Protein AF-0000000083319083 (afdb_homodimer)

InterPro domains:
  IPR025356 Protein of unknown function DUF4260 [PF14079] (4-114)

Sequence (230 aa):
MNRNLIRIEGLIVLALSTYMYFWNGYGWLAFVLLLFVPDVSMLGYAANAKVGAYLYNAAHTYTVPLFLLLAGIVFKADWPLMTGLIWTAHIGFDRMMGYGLKYETGFRDTHVQRLMNRNLIRIEGLIVLALSTYMYFWNGYGWLAFVLLLFVPDVSMLGYAANAKVGAYLYNAAHTYTVPLFLLLAGIVFKADWPLMTGLIWTAHIGFDRMMGYGLKYETGFRDTHVQRL

Foldseek 3Di:
DQLQVQLVVLVVLLVVLVVVLVVVPDDPVCLVVLLCVLVVLCCLCVVPLQSNLVSSQVQQDLVVLVVLCVVCVVVVNVVSSNNSSSSSNSNSNCSNVQQARADSVHRQHHPNDGD/DQLQVQLVVLVVLLVVLVVVLVVVPDDVVCLVVLLCVLVVLCCLCVVHLQSNLVSSQVQQDLVVLVVLCVVCVVVVNVVSSNNSSSSSNSNSNCSNVVQARADSVHRQHHPNDGD

pLDDT: mean 97.16, std 1.68, range [87.94, 98.94]

Secondary structure (DSSP, 8-state):
-HHHHHHHHHHHHHHHHHHHHHHTT--HHHHHHHHTGGGGGGGGGGT-HHHHHHHHHHHHSSHHHHHHHHHHHHHT-HHHHHHHHHHHHHHHHHHHTT--PEETTEEEEESS-B-/-HHHHHHHHHHHHHHHHHHHHHHTT--HHHHHHHHTGGGGGGGGGGT-HHHHHHHHHHHHSSHHHHHHHHHHHHHT-HHHHHHHHHHHHHHHHHHHTT--PEETTEEEEESS-B-

Radius of gyration: 17.53 Å; Cα contacts (8 Å, |Δi|>4): 393; chains: 2; bounding box: 49×42×33 Å

Solvent-accessible surface area (backbone atoms only — not comparable to full-atom values): 11150 Å² total; per-residue (Å²): 113,61,48,61,51,48,18,47,30,12,45,49,42,22,50,48,28,49,48,53,42,49,71,72,66,55,62,66,66,61,44,64,62,52,37,55,50,50,60,60,31,50,59,32,42,77,79,34,41,51,55,12,20,54,42,31,32,68,55,55,43,59,43,62,26,51,49,28,34,46,48,10,64,75,66,69,35,63,66,38,33,53,51,11,26,34,47,40,19,34,40,12,48,36,25,39,72,47,47,50,48,38,37,57,90,24,85,46,38,30,71,54,37,77,108,114,62,50,60,51,49,19,48,28,12,46,50,41,22,50,49,28,48,49,53,41,51,72,72,65,55,63,67,67,62,43,64,60,52,37,55,52,52,59,59,30,52,59,31,42,76,80,33,39,50,56,12,20,53,42,31,32,67,55,54,44,60,45,61,26,52,49,29,34,46,48,10,64,76,67,69,36,63,66,39,33,53,52,12,26,35,48,41,20,33,39,12,47,36,24,39,72,49,47,51,48,38,37,56,88,24,86,45,37,29,69,56,38,77,108

Organism: Saccharibacillus brassicae (NCBI:txid2583377)

Structure (mmCIF, N/CA/C/O backbone):
data_AF-0000000083319083-model_v1
#
loop_
_entity.id
_entity.type
_entity.pdbx_description
1 polymer 'DUF4260 family protein'
#
loop_
_atom_site.group_PDB
_atom_site.id
_atom_site.type_symbol
_atom_site.label_atom_id
_atom_site.label_alt_id
_atom_site.label_comp_id
_atom_site.label_asym_id
_atom_site.label_entity_id
_atom_site.label_seq_id
_atom_site.pdbx_PDB_ins_code
_atom_site.Cartn_x
_atom_site.Cartn_y
_atom_site.Cartn_z
_atom_site.occupancy
_atom_site.B_iso_or_equiv
_atom_site.auth_seq_id
_atom_site.auth_comp_id
_atom_site.auth_asym_id
_atom_site.auth_atom_id
_atom_site.pdbx_PDB_model_num
ATOM 1 N N . MET A 1 1 ? 4.906 16.719 -2.514 1 87.94 1 MET A N 1
ATOM 2 C CA . MET A 1 1 ? 5.645 15.57 -3.041 1 87.94 1 MET A CA 1
ATOM 3 C C . MET A 1 1 ? 5.031 14.258 -2.562 1 87.94 1 MET A C 1
ATOM 5 O O . MET A 1 1 ? 4.645 13.422 -3.377 1 87.94 1 MET A O 1
ATOM 9 N N . ASN A 1 2 ? 4.625 14.125 -1.36 1 94 2 ASN A N 1
ATOM 10 C CA . ASN A 1 2 ? 4.168 12.867 -0.787 1 94 2 ASN A CA 1
ATOM 11 C C . ASN A 1 2 ? 2.787 12.484 -1.312 1 94 2 ASN A C 1
ATOM 13 O O . ASN A 1 2 ? 2.514 11.305 -1.542 1 94 2 ASN A O 1
ATOM 17 N N . ARG A 1 3 ? 2.021 13.469 -1.563 1 95.25 3 ARG A N 1
ATOM 18 C CA . ARG A 1 3 ? 0.687 13.211 -2.094 1 95.25 3 ARG A CA 1
ATOM 19 C C . ARG A 1 3 ? 0.762 12.5 -3.443 1 95.25 3 ARG A C 1
ATOM 21 O O . ARG A 1 3 ? 0.091 11.492 -3.658 1 95.25 3 ARG A O 1
ATOM 28 N N . ASN A 1 4 ? 1.534 13.016 -4.297 1 96.06 4 ASN A N 1
ATOM 29 C CA . ASN A 1 4 ? 1.68 12.438 -5.625 1 96.06 4 ASN A CA 1
ATOM 30 C C . ASN A 1 4 ? 2.254 11.023 -5.562 1 96.06 4 ASN A C 1
ATOM 32 O O . ASN A 1 4 ? 1.857 10.156 -6.336 1 96.06 4 ASN A O 1
ATOM 36 N N . LEU A 1 5 ? 3.166 10.812 -4.703 1 96.19 5 LEU A N 1
ATOM 37 C CA . LEU A 1 5 ? 3.752 9.484 -4.555 1 96.19 5 LEU A CA 1
ATOM 38 C C . LEU A 1 5 ? 2.703 8.469 -4.102 1 96.19 5 LEU A C 1
ATOM 40 O O . LEU A 1 5 ? 2.639 7.359 -4.625 1 96.19 5 LEU A O 1
ATOM 44 N N . ILE A 1 6 ? 1.903 8.906 -3.17 1 97.25 6 ILE A N 1
ATOM 45 C CA . ILE A 1 6 ? 0.863 8.016 -2.668 1 97.25 6 ILE A CA 1
ATOM 46 C C . ILE A 1 6 ? -0.13 7.699 -3.783 1 97.25 6 ILE A C 1
ATOM 48 O O . ILE A 1 6 ? -0.58 6.559 -3.92 1 97.25 6 ILE A O 1
ATOM 52 N N . ARG A 1 7 ? -0.427 8.648 -4.598 1 97.81 7 ARG A N 1
ATOM 53 C CA . ARG A 1 7 ? -1.354 8.445 -5.703 1 97.81 7 ARG A CA 1
ATOM 54 C C . ARG A 1 7 ? -0.759 7.504 -6.75 1 97.81 7 ARG A C 1
ATOM 56 O O . ARG A 1 7 ? -1.462 6.652 -7.297 1 97.81 7 ARG A O 1
ATOM 63 N N . ILE A 1 8 ? 0.466 7.66 -7.012 1 97.5 8 ILE A N 1
ATOM 64 C CA . ILE A 1 8 ? 1.138 6.777 -7.961 1 97.5 8 ILE A CA 1
ATOM 65 C C . ILE A 1 8 ? 1.21 5.363 -7.387 1 97.5 8 ILE A C 1
ATOM 67 O O . ILE A 1 8 ? 1.032 4.383 -8.117 1 97.5 8 ILE A O 1
ATOM 71 N N . GLU A 1 9 ? 1.548 5.238 -6.066 1 97.81 9 GLU A N 1
ATOM 72 C CA . GLU A 1 9 ? 1.461 3.932 -5.422 1 97.81 9 GLU A CA 1
ATOM 73 C C . GLU A 1 9 ? 0.111 3.273 -5.691 1 97.81 9 GLU A C 1
ATOM 75 O O . GLU A 1 9 ? 0.047 2.088 -6.023 1 97.81 9 GLU A O 1
ATOM 80 N N . GLY A 1 10 ? -0.963 4.062 -5.492 1 98.12 10 GLY A N 1
ATOM 81 C CA . GLY A 1 10 ? -2.299 3.555 -5.758 1 98.12 10 GLY A CA 1
ATOM 82 C C . GLY A 1 10 ? -2.475 3.039 -7.172 1 98.12 10 GLY A C 1
ATOM 83 O O . GLY A 1 10 ? -3.094 1.994 -7.387 1 98.12 10 GLY A O 1
ATOM 84 N N . LEU A 1 11 ? -1.977 3.752 -8.141 1 98 11 LEU A N 1
ATOM 85 C CA . LEU A 1 11 ? -2.055 3.359 -9.539 1 98 11 LEU A CA 1
ATOM 86 C C . LEU A 1 11 ? -1.372 2.014 -9.766 1 98 11 LEU A C 1
ATOM 88 O O . LEU A 1 11 ? -1.916 1.146 -10.453 1 98 11 LEU A O 1
ATOM 92 N N . ILE A 1 12 ? -0.186 1.857 -9.242 1 97.31 12 ILE A N 1
ATOM 93 C CA . ILE A 1 12 ? 0.559 0.621 -9.461 1 97.31 12 ILE A CA 1
ATOM 94 C C . ILE A 1 12 ? -0.145 -0.535 -8.75 1 97.31 12 ILE A C 1
ATOM 96 O O . ILE A 1 12 ? -0.198 -1.65 -9.273 1 97.31 12 ILE A O 1
ATOM 100 N N . VAL A 1 13 ? -0.669 -0.281 -7.566 1 98.38 13 VAL A N 1
ATOM 101 C CA . VAL A 1 13 ? -1.422 -1.308 -6.852 1 98.38 13 VAL A CA 1
ATOM 102 C C . VAL A 1 13 ? -2.637 -1.725 -7.68 1 98.38 13 VAL A C 1
ATOM 104 O O . VAL A 1 13 ? -2.924 -2.916 -7.812 1 98.38 13 VAL A O 1
ATOM 107 N N . LEU A 1 14 ? -3.348 -0.751 -8.234 1 98.5 14 LEU A N 1
ATOM 108 C CA . LEU A 1 14 ? -4.484 -1.036 -9.102 1 98.5 14 LEU A CA 1
ATOM 109 C C . LEU A 1 14 ? -4.059 -1.901 -10.289 1 98.5 14 LEU A C 1
ATOM 111 O O . LEU A 1 14 ? -4.691 -2.918 -10.578 1 98.5 14 LEU A O 1
ATOM 115 N N . ALA A 1 15 ? -3.037 -1.52 -10.891 1 97.69 15 ALA A N 1
ATOM 116 C CA . ALA A 1 15 ? -2.551 -2.236 -12.07 1 97.69 15 ALA A CA 1
ATOM 117 C C . ALA A 1 15 ? -2.139 -3.662 -11.711 1 97.69 15 ALA A C 1
ATOM 119 O O . ALA A 1 15 ? -2.533 -4.617 -12.383 1 97.69 15 ALA A O 1
ATOM 120 N N . LEU A 1 16 ? -1.331 -3.805 -10.672 1 98 16 LEU A N 1
ATOM 121 C CA . LEU A 1 16 ? -0.802 -5.102 -10.266 1 98 16 LEU A CA 1
ATOM 122 C C . LEU A 1 16 ? -1.928 -6.039 -9.836 1 98 16 LEU A C 1
ATOM 124 O O . LEU A 1 16 ? -1.969 -7.195 -10.258 1 98 16 LEU A O 1
ATOM 128 N N . SER A 1 17 ? -2.834 -5.555 -9.008 1 98.5 17 SER A N 1
ATOM 129 C CA . SER A 1 17 ? -3.928 -6.395 -8.531 1 98.5 17 SER A CA 1
ATOM 130 C C . SER A 1 17 ? -4.863 -6.785 -9.672 1 98.5 17 SER A C 1
ATOM 132 O O . SER A 1 17 ? -5.32 -7.93 -9.734 1 98.5 17 SER A O 1
ATOM 134 N N . THR A 1 18 ? -5.156 -5.859 -10.562 1 98.44 18 THR A N 1
ATOM 135 C CA . THR A 1 18 ? -5.988 -6.156 -11.727 1 98.44 18 THR A CA 1
ATOM 136 C C . THR A 1 18 ? -5.316 -7.188 -12.625 1 98.44 18 THR A C 1
ATOM 138 O O . THR A 1 18 ? -5.953 -8.148 -13.062 1 98.44 18 THR A O 1
ATOM 141 N N . TYR A 1 19 ? -4.117 -7 -12.867 1 97.75 19 TYR A N 1
ATOM 142 C CA . TYR A 1 19 ? -3.369 -7.949 -13.688 1 97.75 19 TYR A CA 1
ATOM 143 C C . TYR A 1 19 ? -3.422 -9.352 -13.086 1 97.75 19 TYR A C 1
ATOM 145 O O . TYR A 1 19 ? -3.725 -10.32 -13.781 1 97.75 19 TYR A O 1
ATOM 153 N N . MET A 1 20 ? -3.113 -9.445 -11.797 1 97.19 20 MET A N 1
ATOM 154 C CA . MET A 1 20 ? -3.092 -10.734 -11.117 1 97.19 20 MET A CA 1
ATOM 155 C C . MET A 1 20 ? -4.473 -11.383 -11.141 1 97.19 20 MET A C 1
ATOM 157 O O . MET A 1 20 ? -4.59 -12.602 -11.258 1 97.19 20 MET A O 1
ATOM 161 N N . TYR A 1 21 ? -5.469 -10.578 -10.969 1 98.5 21 TYR A N 1
ATOM 162 C CA . TYR A 1 21 ? -6.832 -11.094 -11 1 98.5 21 TYR A CA 1
ATOM 163 C C . TYR A 1 21 ? -7.113 -11.797 -12.328 1 98.5 21 TYR A C 1
ATOM 165 O O . TYR A 1 21 ? -7.527 -12.961 -12.344 1 98.5 21 TYR A O 1
ATOM 173 N N . PHE A 1 22 ? -6.848 -11.117 -13.391 1 97.88 22 PHE A N 1
ATOM 174 C CA . PHE A 1 22 ? -7.188 -11.672 -14.695 1 97.88 22 PHE A CA 1
ATOM 175 C C . PHE A 1 22 ? -6.188 -12.75 -15.109 1 97.88 22 PHE A C 1
ATOM 177 O O . PHE A 1 22 ? -6.539 -13.688 -15.82 1 97.88 22 PHE A O 1
ATOM 184 N N . TRP A 1 23 ? -4.977 -12.625 -14.648 1 95.19 23 TRP A N 1
ATOM 185 C CA . TRP A 1 23 ? -3.984 -13.664 -14.875 1 95.19 23 TRP A CA 1
ATOM 186 C C . TRP A 1 23 ? -4.457 -15 -14.305 1 95.19 23 TRP A C 1
ATOM 188 O O . TRP A 1 23 ? -4.141 -16.062 -14.844 1 95.19 23 TRP A O 1
ATOM 198 N N . ASN A 1 24 ? -5.188 -14.969 -13.227 1 96.12 24 ASN A N 1
ATOM 199 C CA . ASN A 1 24 ? -5.715 -16.172 -12.594 1 96.12 24 ASN A CA 1
ATOM 200 C C . ASN A 1 24 ? -6.957 -16.688 -13.312 1 96.12 24 ASN A C 1
ATOM 202 O O . ASN A 1 24 ? -7.539 -17.703 -12.914 1 96.12 24 ASN A O 1
ATOM 206 N N . GLY A 1 25 ? -7.441 -15.93 -14.297 1 97.38 25 GLY A N 1
ATOM 207 C CA . GLY A 1 25 ? -8.531 -16.391 -15.141 1 97.38 25 GLY A CA 1
ATOM 208 C C . GLY A 1 25 ? -9.906 -16.094 -14.562 1 97.38 25 GLY A C 1
ATOM 209 O O . GLY A 1 25 ? -10.898 -16.719 -14.945 1 97.38 25 GLY A O 1
ATOM 210 N N . TYR A 1 26 ? -10 -15.195 -13.656 1 97.69 26 TYR A N 1
ATOM 211 C CA . TYR A 1 26 ? -11.273 -14.883 -13.023 1 97.69 26 TYR A CA 1
ATOM 212 C C . TYR A 1 26 ? -12.133 -14.008 -13.93 1 97.69 26 TYR A C 1
ATOM 214 O O . TYR A 1 26 ? -11.609 -13.328 -14.82 1 97.69 26 TYR A O 1
ATOM 222 N N . GLY A 1 27 ? -13.406 -13.977 -13.75 1 97.56 27 GLY A N 1
ATOM 223 C CA . GLY A 1 27 ? -14.375 -13.344 -14.633 1 97.56 27 GLY A CA 1
ATOM 224 C C . GLY A 1 27 ? -14.438 -11.836 -14.461 1 97.56 27 GLY A C 1
ATOM 225 O O . GLY A 1 27 ? -14.289 -11.328 -13.344 1 97.56 27 GLY A O 1
ATOM 226 N N . TRP A 1 28 ? -14.727 -11.18 -15.555 1 97.56 28 TRP A N 1
ATOM 227 C CA . TRP A 1 28 ? -14.734 -9.727 -15.555 1 97.56 28 TRP A CA 1
ATOM 228 C C . TRP A 1 28 ? -15.984 -9.18 -14.867 1 97.56 28 TRP A C 1
ATOM 230 O O . TRP A 1 28 ? -15.953 -8.102 -14.266 1 97.56 28 TRP A O 1
ATOM 240 N N . LEU A 1 29 ? -17.078 -9.922 -14.938 1 97.44 29 LEU A N 1
ATOM 241 C CA . LEU A 1 29 ? -18.328 -9.445 -14.359 1 97.44 29 LEU A CA 1
ATOM 242 C C . LEU A 1 29 ? -18.203 -9.297 -12.844 1 97.44 29 LEU A C 1
ATOM 244 O O . LEU A 1 29 ? -18.594 -8.266 -12.289 1 97.44 29 LEU A O 1
ATOM 248 N N . ALA A 1 30 ? -17.688 -10.273 -12.18 1 97.06 30 ALA A N 1
ATOM 249 C CA . ALA A 1 30 ? -17.469 -10.195 -10.734 1 97.06 30 ALA A CA 1
ATOM 250 C C . ALA A 1 30 ? -16.531 -9.039 -10.391 1 97.06 30 ALA A C 1
ATOM 252 O O . ALA A 1 30 ? -16.734 -8.336 -9.398 1 97.06 30 ALA A O 1
ATOM 253 N N . PHE A 1 31 ? -15.531 -8.875 -11.234 1 98.56 31 PHE A N 1
ATOM 254 C CA . PHE A 1 31 ? -14.57 -7.801 -11.008 1 98.56 31 PHE A CA 1
ATOM 255 C C . PHE A 1 31 ? -15.273 -6.449 -10.969 1 98.56 31 PHE A C 1
ATOM 257 O O . PHE A 1 31 ? -15.133 -5.695 -10.008 1 98.56 31 PHE A O 1
ATOM 264 N N . VAL A 1 32 ? -16.062 -6.137 -12 1 97.75 32 VAL A N 1
ATOM 265 C CA . VAL A 1 32 ? -16.703 -4.828 -12.133 1 97.75 32 VAL A CA 1
ATOM 266 C C . VAL A 1 32 ? -17.734 -4.641 -11.031 1 97.75 32 VAL A C 1
ATOM 268 O O . VAL A 1 32 ? -17.797 -3.578 -10.406 1 97.75 32 VAL A O 1
ATOM 271 N N . LEU A 1 33 ? -18.5 -5.605 -10.727 1 96.81 33 LEU A N 1
ATOM 272 C CA . LEU A 1 33 ? -19.578 -5.496 -9.742 1 96.81 33 LEU A CA 1
ATOM 273 C C . LEU A 1 33 ? -19 -5.328 -8.336 1 96.81 33 LEU A C 1
ATOM 275 O O . LEU A 1 33 ? -19.469 -4.473 -7.578 1 96.81 33 LEU A O 1
ATOM 279 N N . LEU A 1 34 ? -18.031 -6.086 -8.016 1 97.88 34 LEU A N 1
ATOM 280 C CA . LEU A 1 34 ? -17.516 -6.094 -6.652 1 97.88 34 LEU A CA 1
ATOM 281 C C . LEU A 1 34 ? -16.531 -4.949 -6.43 1 97.88 34 LEU A C 1
ATOM 283 O O . LEU A 1 34 ? -16.25 -4.586 -5.285 1 97.88 34 LEU A O 1
ATOM 287 N N . LEU A 1 35 ? -16.031 -4.391 -7.5 1 98.38 35 LEU A N 1
ATOM 288 C CA . LEU A 1 35 ? -15.055 -3.305 -7.414 1 98.38 35 LEU A CA 1
ATOM 289 C C . LEU A 1 35 ? -15.625 -2.129 -6.629 1 98.38 35 LEU A C 1
ATOM 291 O O . LEU A 1 35 ? -14.891 -1.429 -5.93 1 98.38 35 LEU A O 1
ATOM 295 N N . PHE A 1 36 ? -16.953 -1.96 -6.672 1 97.25 36 PHE A N 1
ATOM 296 C CA . PHE A 1 36 ? -17.516 -0.746 -6.094 1 97.25 36 PHE A CA 1
ATOM 297 C C . PHE A 1 36 ? -18.281 -1.059 -4.809 1 97.25 36 PHE A C 1
ATOM 299 O O . PHE A 1 36 ? -18.781 -0.153 -4.145 1 97.25 36 PHE A O 1
ATOM 306 N N . VAL A 1 37 ? -18.266 -2.312 -4.41 1 98.12 37 VAL A N 1
ATOM 307 C CA . VAL A 1 37 ? -19.016 -2.754 -3.236 1 98.12 37 VAL A CA 1
ATOM 308 C C . VAL A 1 37 ? -18.469 -2.068 -1.986 1 98.12 37 VAL A C 1
ATOM 310 O O . VAL A 1 37 ? -19.25 -1.647 -1.118 1 98.12 37 VAL A O 1
ATOM 313 N N . PRO A 1 38 ? -17.172 -1.871 -1.764 1 98.44 38 PRO A N 1
ATOM 314 C CA . PRO A 1 38 ? -16.672 -1.221 -0.548 1 98.44 38 PRO A CA 1
ATOM 315 C C . PRO A 1 38 ? -17.234 0.187 -0.362 1 98.44 38 PRO A C 1
ATOM 317 O O . PRO A 1 38 ? -17.344 0.671 0.769 1 98.44 38 PRO A O 1
ATOM 320 N N . ASP A 1 39 ? -17.625 0.789 -1.422 1 98.44 39 ASP A N 1
ATOM 321 C CA . ASP A 1 39 ? -18.109 2.164 -1.358 1 98.44 39 ASP A CA 1
ATOM 322 C C . ASP A 1 39 ? -19.438 2.246 -0.606 1 98.44 39 ASP A C 1
ATOM 324 O O . ASP A 1 39 ? -19.844 3.326 -0.179 1 98.44 39 ASP A O 1
ATOM 328 N N . VAL A 1 40 ? -20.109 1.124 -0.497 1 98.25 40 VAL A N 1
ATOM 329 C CA . VAL A 1 40 ? -21.344 1.089 0.271 1 98.25 40 VAL A CA 1
ATOM 330 C C . VAL A 1 40 ? -21.094 1.562 1.699 1 98.25 40 VAL A C 1
ATOM 332 O O . VAL A 1 40 ? -21.969 2.146 2.338 1 98.25 40 VAL A O 1
ATOM 335 N N . SER A 1 41 ? -19.953 1.411 2.189 1 98.19 41 SER A N 1
ATOM 336 C CA . SER A 1 41 ? -19.578 1.783 3.553 1 98.19 41 SER A CA 1
ATOM 337 C C . SER A 1 41 ? -19.75 3.281 3.781 1 98.19 41 SER A C 1
ATOM 339 O O . SER A 1 41 ? -19.844 3.732 4.926 1 98.19 41 SER A O 1
ATOM 341 N N . MET A 1 42 ? -19.781 3.994 2.691 1 97.44 42 MET A N 1
ATOM 342 C CA . MET A 1 42 ? -19.922 5.441 2.814 1 97.44 42 MET A CA 1
ATOM 343 C C . MET A 1 42 ? -21.266 5.805 3.43 1 97.44 42 MET A C 1
ATOM 345 O O . MET A 1 42 ? -21.469 6.941 3.863 1 97.44 42 MET A O 1
ATOM 349 N N . LEU A 1 43 ? -22.188 4.902 3.398 1 97.81 43 LEU A N 1
ATOM 350 C CA . LEU A 1 43 ? -23.5 5.137 3.975 1 97.81 43 LEU A CA 1
ATOM 351 C C . LEU A 1 43 ? -23.406 5.469 5.461 1 97.81 43 LEU A C 1
ATOM 353 O O . LEU A 1 43 ? -24.328 6.043 6.039 1 97.81 43 LEU A O 1
ATOM 357 N N . GLY A 1 44 ? -22.344 5.07 6.055 1 97.81 44 GLY A N 1
ATOM 358 C CA . GLY A 1 44 ? -22.125 5.395 7.457 1 97.81 44 GLY A CA 1
ATOM 359 C C . GLY A 1 44 ? -22.156 6.887 7.738 1 97.81 44 GLY A C 1
ATOM 360 O O . GLY A 1 44 ? -22.453 7.305 8.852 1 97.81 44 GLY A O 1
ATOM 361 N N . TYR A 1 45 ? -21.859 7.641 6.691 1 97.5 45 TYR A N 1
ATOM 362 C CA . TYR A 1 45 ? -21.844 9.086 6.871 1 97.5 45 TYR A CA 1
ATOM 363 C C . TYR A 1 45 ? -23.25 9.641 7.035 1 97.5 45 TYR A C 1
ATOM 365 O O . TYR A 1 45 ? -23.438 10.781 7.449 1 97.5 45 TYR A O 1
ATOM 373 N N . ALA A 1 46 ? -24.25 8.914 6.652 1 97.75 46 ALA A N 1
ATOM 374 C CA . ALA A 1 46 ? -25.641 9.305 6.895 1 97.75 46 ALA A CA 1
ATOM 375 C C . ALA A 1 46 ? -25.922 9.438 8.391 1 97.75 46 ALA A C 1
ATOM 377 O O . ALA A 1 46 ? -26.781 10.219 8.805 1 97.75 46 ALA A O 1
ATOM 378 N N . ALA A 1 47 ? -25.297 8.664 9.211 1 98 47 ALA A N 1
ATOM 379 C CA . ALA A 1 47 ? -25.453 8.773 10.656 1 98 47 ALA A CA 1
ATOM 380 C C . ALA A 1 47 ? -24.703 9.984 11.203 1 98 47 ALA A C 1
ATOM 382 O O . ALA A 1 47 ? -25.297 10.844 11.859 1 98 47 ALA A O 1
ATOM 383 N N . ASN A 1 48 ? -23.422 10.047 10.984 1 97.88 48 ASN A N 1
ATOM 384 C CA . ASN A 1 48 ? -22.547 11.18 11.305 1 97.88 48 ASN A CA 1
ATOM 385 C C . ASN A 1 48 ? -21.125 10.953 10.805 1 97.88 48 ASN A C 1
ATOM 387 O O . ASN A 1 48 ? -20.812 9.883 10.289 1 97.88 48 ASN A O 1
ATOM 391 N N . ALA A 1 49 ? -20.281 11.914 10.984 1 97.62 49 ALA A N 1
ATOM 392 C CA . ALA A 1 49 ? -18.938 11.906 10.422 1 97.62 49 ALA A CA 1
ATOM 393 C C . ALA A 1 49 ? -18.078 10.828 11.07 1 97.62 49 ALA A C 1
ATOM 395 O O . ALA A 1 49 ? -17.297 10.156 10.398 1 97.62 49 ALA A O 1
ATOM 396 N N . LYS A 1 50 ? -18.156 10.695 12.344 1 97.88 50 LYS A N 1
ATOM 397 C CA . LYS A 1 50 ? -17.344 9.727 13.07 1 97.88 50 LYS A CA 1
ATOM 398 C C . LYS A 1 50 ? -17.656 8.297 12.641 1 97.88 50 LYS A C 1
ATOM 400 O O . LYS A 1 50 ? -16.75 7.531 12.297 1 97.88 50 LYS A O 1
ATOM 405 N N . VAL A 1 51 ? -18.922 7.941 12.656 1 97.88 51 VAL A N 1
ATOM 406 C CA . VAL A 1 51 ? -19.375 6.621 12.234 1 97.88 51 VAL A CA 1
ATOM 407 C C . VAL A 1 51 ? -19 6.398 10.766 1 97.88 51 VAL A C 1
ATOM 409 O O . VAL A 1 51 ? -18.516 5.324 10.398 1 97.88 51 VAL A O 1
ATOM 412 N N . GLY A 1 52 ? -19.219 7.379 9.938 1 98.19 52 GLY A N 1
ATOM 413 C CA . GLY A 1 52 ? -18.844 7.316 8.531 1 98.19 52 GLY A CA 1
ATOM 414 C C . GLY A 1 52 ? -17.375 7.023 8.32 1 98.19 52 GLY A C 1
ATOM 415 O O . GLY A 1 52 ? -17.016 6.152 7.527 1 98.19 52 GLY A O 1
ATOM 416 N N . ALA A 1 53 ? -16.547 7.711 9.086 1 98.06 53 ALA A N 1
ATOM 417 C CA . ALA A 1 53 ? -15.094 7.531 8.969 1 98.06 53 ALA A CA 1
ATOM 418 C C . ALA A 1 53 ? -14.688 6.109 9.352 1 98.06 53 ALA A C 1
ATOM 420 O O . ALA A 1 53 ? -13.883 5.48 8.656 1 98.06 53 ALA A O 1
ATOM 421 N N . TYR A 1 54 ? -15.219 5.613 10.43 1 97.75 54 TYR A N 1
ATOM 422 C CA . TYR A 1 54 ? -14.867 4.277 10.898 1 97.75 54 TYR A CA 1
ATOM 423 C C . TYR A 1 54 ? -15.297 3.213 9.898 1 97.75 54 TYR A C 1
ATOM 425 O O . TYR A 1 54 ? -14.516 2.318 9.562 1 97.75 54 TYR A O 1
ATOM 433 N N . LEU A 1 55 ? -16.484 3.301 9.422 1 98.06 55 LEU A N 1
ATOM 434 C CA . LEU A 1 55 ? -17 2.318 8.469 1 98.06 55 LEU A CA 1
ATOM 435 C C . LEU A 1 55 ? -16.266 2.412 7.141 1 98.06 55 LEU A C 1
ATOM 437 O O . LEU A 1 55 ? -15.875 1.391 6.57 1 98.06 55 LEU A O 1
ATOM 441 N N . TYR A 1 56 ? -16.109 3.604 6.668 1 98.44 56 TYR A N 1
ATOM 442 C CA . TYR A 1 56 ? -15.375 3.803 5.422 1 98.44 56 TYR A CA 1
ATOM 443 C C . TYR A 1 56 ? -13.969 3.234 5.523 1 98.44 56 TYR A C 1
ATOM 445 O O . TYR A 1 56 ? -13.531 2.475 4.652 1 98.44 56 TYR A O 1
ATOM 453 N N . ASN A 1 57 ? -13.281 3.598 6.574 1 98.5 57 ASN A N 1
ATOM 454 C CA . ASN A 1 57 ? -11.891 3.188 6.738 1 98.5 57 ASN A CA 1
ATOM 455 C C . ASN A 1 57 ? -11.766 1.674 6.891 1 98.5 57 ASN A C 1
ATOM 457 O O . ASN A 1 57 ? -10.805 1.075 6.414 1 98.5 57 ASN A O 1
ATOM 461 N N . ALA A 1 58 ? -12.703 1.036 7.508 1 97.56 58 ALA A N 1
ATOM 462 C CA . ALA A 1 58 ? -12.703 -0.418 7.641 1 97.56 58 ALA A CA 1
ATOM 463 C C . ALA A 1 58 ? -12.75 -1.094 6.273 1 97.56 58 ALA A C 1
ATOM 465 O O . ALA A 1 58 ? -12.133 -2.143 6.07 1 97.56 58 ALA A O 1
ATOM 466 N N . ALA A 1 59 ? -13.406 -0.467 5.352 1 98.31 59 ALA A N 1
ATOM 467 C CA . ALA A 1 59 ? -13.586 -1.057 4.027 1 98.31 59 ALA A CA 1
ATOM 468 C C . ALA A 1 59 ? -12.492 -0.588 3.068 1 98.31 59 ALA A C 1
ATOM 470 O O . ALA A 1 59 ? -12.406 -1.067 1.937 1 98.31 59 ALA A O 1
ATOM 471 N N . HIS A 1 60 ? -11.68 0.393 3.541 1 98.62 60 HIS A N 1
ATOM 472 C CA . HIS A 1 60 ? -10.734 0.988 2.604 1 98.62 60 HIS A CA 1
ATOM 473 C C . HIS A 1 60 ? -9.312 0.914 3.137 1 98.62 60 HIS A C 1
ATOM 475 O O . HIS A 1 60 ? -8.406 1.561 2.602 1 98.62 60 HIS A O 1
ATOM 481 N N . THR A 1 61 ? -9.109 0.199 4.191 1 98.25 61 THR A N 1
ATOM 482 C CA . THR A 1 61 ? -7.762 -0.209 4.578 1 98.25 61 THR A CA 1
ATOM 483 C C . THR A 1 61 ? -7.316 -1.434 3.785 1 98.25 61 THR A C 1
ATOM 485 O O . THR A 1 61 ? -8.109 -2.344 3.541 1 98.25 61 THR A O 1
ATOM 488 N N . TYR A 1 62 ? -6.027 -1.492 3.488 1 98.31 62 TYR A N 1
ATOM 489 C CA . TYR A 1 62 ? -5.492 -2.641 2.766 1 98.31 62 TYR A CA 1
ATOM 490 C C . TYR A 1 62 ? -5.441 -3.873 3.662 1 98.31 62 TYR A C 1
ATOM 492 O O . TYR A 1 62 ? -5.266 -4.992 3.176 1 98.31 62 TYR A O 1
ATOM 500 N N . THR A 1 63 ? -5.59 -3.738 4.906 1 97.12 63 THR A N 1
ATOM 501 C CA . THR A 1 63 ? -5.379 -4.812 5.871 1 97.12 63 THR A CA 1
ATOM 502 C C . THR A 1 63 ? -6.246 -6.02 5.531 1 97.12 63 THR A C 1
ATOM 504 O O . THR A 1 63 ? -5.734 -7.129 5.355 1 97.12 63 THR A O 1
ATOM 507 N N . VAL A 1 64 ? -7.461 -5.816 5.328 1 96.75 64 VAL A N 1
ATOM 508 C CA . VAL A 1 64 ? -8.406 -6.914 5.172 1 96.75 64 VAL A CA 1
ATOM 509 C C . VAL A 1 64 ? -8.18 -7.605 3.832 1 96.75 64 VAL A C 1
ATOM 511 O O . VAL A 1 64 ? -7.973 -8.82 3.781 1 96.75 64 VAL A O 1
ATOM 514 N N . PRO A 1 65 ? -8.133 -6.863 2.768 1 98.5 65 PRO A N 1
ATOM 515 C CA . PRO A 1 65 ? -7.938 -7.57 1.502 1 98.5 65 PRO A CA 1
ATOM 516 C C . PRO A 1 65 ? -6.566 -8.234 1.401 1 98.5 65 PRO A C 1
ATOM 518 O O . PRO A 1 65 ? -6.434 -9.305 0.801 1 98.5 65 PRO A O 1
ATOM 521 N N . LEU A 1 66 ? -5.539 -7.668 1.941 1 98.06 66 LEU A N 1
ATOM 522 C CA . LEU A 1 66 ? -4.23 -8.312 1.888 1 98.06 66 LEU A CA 1
ATOM 523 C C . LEU A 1 66 ? -4.207 -9.578 2.74 1 98.06 66 LEU A C 1
ATOM 525 O O . LEU A 1 66 ? -3.543 -10.555 2.393 1 98.06 66 LEU A O 1
ATOM 529 N N . PHE A 1 67 ? -4.871 -9.5 3.832 1 96.94 67 PHE A N 1
ATOM 530 C CA . PHE A 1 67 ? -5.004 -10.703 4.637 1 96.94 67 PHE A CA 1
ATOM 531 C C . PHE A 1 67 ? -5.73 -11.797 3.861 1 96.94 67 PHE A C 1
ATOM 533 O O . PHE A 1 67 ? -5.359 -12.969 3.932 1 96.94 67 PHE A O 1
ATOM 540 N N . LEU A 1 68 ? -6.773 -11.492 3.137 1 97.88 68 LEU A N 1
ATOM 541 C CA . LEU A 1 68 ? -7.477 -12.438 2.283 1 97.88 68 LEU A CA 1
ATOM 542 C C . LEU A 1 68 ? -6.543 -13.016 1.221 1 97.88 68 LEU A C 1
ATOM 544 O O . LEU A 1 68 ? -6.59 -14.211 0.927 1 97.88 68 LEU A O 1
ATOM 548 N N . LEU A 1 69 ? -5.742 -12.109 0.643 1 97.88 69 LEU A N 1
ATOM 549 C CA . LEU A 1 69 ? -4.781 -12.586 -0.345 1 97.88 69 LEU A CA 1
ATOM 550 C C . LEU A 1 69 ? -3.834 -13.617 0.27 1 97.88 69 LEU A C 1
ATOM 552 O O . LEU A 1 69 ? -3.604 -14.68 -0.309 1 97.88 69 LEU A O 1
ATOM 556 N N . LEU A 1 70 ? -3.311 -13.305 1.439 1 95.88 70 LEU A N 1
ATOM 557 C CA . LEU A 1 70 ? -2.422 -14.234 2.129 1 95.88 70 LEU A CA 1
ATOM 558 C C . LEU A 1 70 ? -3.127 -15.555 2.408 1 95.88 70 LEU A C 1
ATOM 560 O O . LEU A 1 70 ? -2.568 -16.625 2.156 1 95.88 70 LEU A O 1
ATOM 564 N N . ALA A 1 71 ? -4.324 -15.469 2.887 1 96.06 71 ALA A N 1
ATOM 565 C CA . ALA A 1 71 ? -5.105 -16.672 3.168 1 96.06 71 ALA A CA 1
ATOM 566 C C . ALA A 1 71 ? -5.34 -17.484 1.897 1 96.06 71 ALA A C 1
ATOM 568 O O . ALA A 1 71 ? -5.203 -18.703 1.904 1 96.06 71 ALA A O 1
ATOM 569 N N . GLY A 1 72 ? -5.75 -16.812 0.829 1 96.81 72 GLY A N 1
ATOM 570 C CA . GLY A 1 72 ? -5.965 -17.5 -0.433 1 96.81 72 GLY A CA 1
ATOM 571 C C . GLY A 1 72 ? -4.727 -18.203 -0.947 1 96.81 72 GLY A C 1
ATOM 572 O O . GLY A 1 72 ? -4.809 -19.328 -1.463 1 96.81 72 GLY A O 1
ATOM 573 N N . ILE A 1 73 ? -3.6 -17.547 -0.845 1 94.06 73 ILE A N 1
ATOM 574 C CA . ILE A 1 73 ? -2.33 -18.109 -1.303 1 94.06 73 ILE A CA 1
ATOM 575 C C . ILE A 1 73 ? -1.951 -19.312 -0.437 1 94.06 73 ILE A C 1
ATOM 577 O O . ILE A 1 73 ? -1.616 -20.375 -0.956 1 94.06 73 ILE A O 1
ATOM 581 N N . VAL A 1 74 ? -2.064 -19.188 0.898 1 94 74 VAL A N 1
ATOM 582 C CA . VAL A 1 74 ? -1.638 -20.219 1.84 1 94 74 VAL A CA 1
ATOM 583 C C . VAL A 1 74 ? -2.57 -21.422 1.744 1 94 74 VAL A C 1
ATOM 585 O O . VAL A 1 74 ? -2.113 -22.562 1.721 1 94 74 VAL A O 1
ATOM 588 N N . PHE A 1 75 ? -3.824 -21.188 1.608 1 96.62 75 PHE A N 1
ATOM 589 C CA . PHE A 1 75 ? -4.801 -22.266 1.617 1 96.62 75 PHE A CA 1
ATOM 590 C C . PHE A 1 75 ? -5.188 -22.656 0.196 1 96.62 75 PHE A C 1
ATOM 592 O O . PHE A 1 75 ? -6.039 -23.531 -0.003 1 96.62 75 PHE A O 1
ATOM 599 N N . LYS A 1 76 ? -4.598 -22.016 -0.727 1 96 76 LYS A N 1
ATOM 600 C CA . LYS A 1 76 ? -4.859 -22.297 -2.137 1 96 76 LYS A CA 1
ATOM 601 C C . LYS A 1 76 ? -6.348 -22.188 -2.451 1 96 76 LYS A C 1
ATOM 603 O O . LYS A 1 76 ? -6.922 -23.094 -3.062 1 96 76 LYS A O 1
ATOM 608 N N . ALA A 1 77 ? -6.977 -21.203 -1.969 1 97.31 77 ALA A N 1
ATOM 609 C CA . ALA A 1 77 ? -8.414 -20.984 -2.127 1 97.31 77 ALA A CA 1
ATOM 610 C C . ALA A 1 77 ? -8.688 -19.812 -3.072 1 97.31 77 ALA A C 1
ATOM 612 O O . ALA A 1 77 ? -8.156 -18.719 -2.891 1 97.31 77 ALA A O 1
ATOM 613 N N . ASP A 1 78 ? -9.602 -19.984 -3.992 1 96.81 78 ASP A N 1
ATOM 614 C CA . ASP A 1 78 ? -9.836 -19 -5.047 1 96.81 78 ASP A CA 1
ATOM 615 C C . ASP A 1 78 ? -10.68 -17.828 -4.535 1 96.81 78 ASP A C 1
ATOM 617 O O . ASP A 1 78 ? -10.43 -16.672 -4.887 1 96.81 78 ASP A O 1
ATOM 621 N N . TRP A 1 79 ? -11.656 -18.125 -3.768 1 96.69 79 TRP A N 1
ATOM 622 C CA . TRP A 1 79 ? -12.586 -17.062 -3.375 1 96.69 79 TRP A CA 1
ATOM 623 C C . TRP A 1 79 ? -11.867 -15.969 -2.605 1 96.69 79 TRP A C 1
ATOM 625 O O . TRP A 1 79 ? -12.039 -14.781 -2.902 1 96.69 79 TRP A O 1
ATOM 635 N N . PRO A 1 80 ? -11.016 -16.312 -1.584 1 97.88 80 PRO A N 1
ATOM 636 C CA . PRO A 1 80 ? -10.281 -15.234 -0.911 1 97.88 80 PRO A CA 1
ATOM 637 C C . PRO A 1 80 ? -9.312 -14.508 -1.843 1 97.88 80 PRO A C 1
ATOM 639 O O . PRO A 1 80 ? -9.133 -13.297 -1.719 1 97.88 80 PRO A O 1
ATOM 642 N N . LEU A 1 81 ? -8.711 -15.195 -2.738 1 97.75 81 LEU A N 1
ATOM 643 C CA . LEU A 1 81 ? -7.805 -14.57 -3.691 1 97.75 81 LEU A CA 1
ATOM 644 C C . LEU A 1 81 ? -8.555 -13.602 -4.602 1 97.75 81 LEU A C 1
ATOM 646 O O . LEU A 1 81 ? -8.133 -12.453 -4.777 1 97.75 81 LEU A O 1
ATOM 650 N N . MET A 1 82 ? -9.68 -14.078 -5.074 1 98.25 82 MET A N 1
ATOM 651 C CA . MET A 1 82 ? -10.508 -13.266 -5.969 1 98.25 82 MET A CA 1
ATOM 652 C C . MET A 1 82 ? -10.977 -12 -5.273 1 98.25 82 MET A C 1
ATOM 654 O O . MET A 1 82 ? -10.781 -10.891 -5.785 1 98.25 82 MET A O 1
ATOM 658 N N . THR A 1 83 ? -11.523 -12.172 -4.145 1 98.44 83 THR A N 1
ATOM 659 C CA . THR A 1 83 ? -12.078 -11.047 -3.398 1 98.44 83 THR A CA 1
ATOM 660 C C . THR A 1 83 ? -10.969 -10.109 -2.93 1 98.44 83 THR A C 1
ATOM 662 O O . THR A 1 83 ? -11.117 -8.891 -2.996 1 98.44 83 THR A O 1
ATOM 665 N N . GLY A 1 84 ? -9.875 -10.672 -2.49 1 98.69 84 GLY A N 1
ATOM 666 C CA . GLY A 1 84 ? -8.742 -9.859 -2.066 1 98.69 84 GLY A CA 1
ATOM 667 C C . GLY A 1 84 ? -8.172 -9.008 -3.182 1 98.69 84 GLY A C 1
ATOM 668 O O . GLY A 1 84 ? -7.848 -7.836 -2.969 1 98.69 84 GLY A O 1
ATOM 669 N N . LEU A 1 85 ? -8.062 -9.578 -4.312 1 98.75 85 LEU A N 1
ATOM 670 C CA . LEU A 1 85 ? -7.508 -8.852 -5.449 1 98.75 85 LEU A CA 1
ATOM 671 C C . LEU A 1 85 ? -8.438 -7.719 -5.879 1 98.75 85 LEU A C 1
ATOM 673 O O . LEU A 1 85 ? -7.988 -6.598 -6.121 1 98.75 85 LEU A O 1
ATOM 677 N N . ILE A 1 86 ? -9.734 -7.977 -5.934 1 98.88 86 ILE A N 1
ATOM 678 C CA . ILE A 1 86 ? -10.695 -6.957 -6.34 1 98.88 86 ILE A CA 1
ATOM 679 C C . ILE A 1 86 ? -10.711 -5.828 -5.312 1 98.88 86 ILE A C 1
ATOM 681 O O . ILE A 1 86 ? -10.703 -4.648 -5.676 1 98.88 86 ILE A O 1
ATOM 685 N N . TRP A 1 87 ? -10.773 -6.227 -4.062 1 98.88 87 TRP A N 1
ATOM 686 C CA . TRP A 1 87 ? -10.812 -5.266 -2.965 1 98.88 87 TRP A CA 1
ATOM 687 C C . TRP A 1 87 ? -9.547 -4.418 -2.936 1 98.88 87 TRP A C 1
ATOM 689 O O . TRP A 1 87 ? -9.617 -3.195 -2.779 1 98.88 87 TRP A O 1
ATOM 699 N N . THR A 1 88 ? -8.375 -5.02 -3.15 1 98.88 88 THR A N 1
ATOM 700 C CA . THR A 1 88 ? -7.109 -4.297 -3.234 1 98.88 88 THR A CA 1
ATOM 701 C C . THR A 1 88 ? -7.113 -3.336 -4.418 1 98.88 88 THR A C 1
ATOM 703 O O . THR A 1 88 ? -6.664 -2.195 -4.301 1 98.88 88 THR A O 1
ATOM 706 N N . ALA A 1 89 ? -7.625 -3.768 -5.527 1 98.88 89 ALA A N 1
ATOM 707 C CA . ALA A 1 89 ? -7.742 -2.908 -6.703 1 98.88 89 ALA A CA 1
ATOM 708 C C . ALA A 1 89 ? -8.617 -1.694 -6.41 1 98.88 89 ALA A C 1
ATOM 710 O O . ALA A 1 89 ? -8.281 -0.571 -6.793 1 98.88 89 ALA A O 1
ATOM 711 N N . HIS A 1 90 ? -9.727 -1.963 -5.797 1 98.94 90 HIS A N 1
ATOM 712 C CA . HIS A 1 90 ? -10.633 -0.874 -5.438 1 98.94 90 HIS A CA 1
ATOM 713 C C . HIS A 1 90 ? -9.906 0.186 -4.609 1 98.94 90 HIS A C 1
ATOM 715 O O . HIS A 1 90 ? -10.008 1.38 -4.902 1 98.94 90 HIS A O 1
ATOM 721 N N . ILE A 1 91 ? -9.234 -0.269 -3.615 1 98.81 91 ILE A N 1
ATOM 722 C CA . ILE A 1 91 ? -8.539 0.652 -2.727 1 98.81 91 ILE A CA 1
ATOM 723 C C . ILE A 1 91 ? -7.422 1.366 -3.49 1 98.81 91 ILE A C 1
ATOM 725 O O . ILE A 1 91 ? -7.223 2.572 -3.324 1 98.81 91 ILE A O 1
ATOM 729 N N . GLY A 1 92 ? -6.664 0.584 -4.309 1 98.69 92 GLY A N 1
ATOM 730 C CA . GLY A 1 92 ? -5.688 1.221 -5.176 1 98.69 92 GLY A CA 1
ATOM 731 C C . GLY A 1 92 ? -6.277 2.32 -6.039 1 98.69 92 GLY A C 1
ATOM 732 O O . GLY A 1 92 ? -5.688 3.391 -6.18 1 98.69 92 GLY A O 1
ATOM 733 N N . PHE A 1 93 ? -7.422 2.094 -6.602 1 98.62 93 PHE A N 1
ATOM 734 C CA . PHE A 1 93 ? -8.133 3.078 -7.41 1 98.62 93 PHE A CA 1
ATOM 735 C C . PHE A 1 93 ? -8.453 4.324 -6.586 1 98.62 93 PHE A C 1
ATOM 737 O O . PHE A 1 93 ? -8.195 5.445 -7.027 1 98.62 93 PHE A O 1
ATOM 744 N N . ASP A 1 94 ? -8.984 4.137 -5.438 1 98.44 94 ASP A N 1
ATOM 745 C CA . ASP A 1 94 ? -9.336 5.254 -4.566 1 98.44 94 ASP A CA 1
ATOM 746 C C . ASP A 1 94 ? -8.094 6.066 -4.188 1 98.44 94 ASP A C 1
ATOM 748 O O . ASP A 1 94 ? -8.125 7.301 -4.207 1 98.44 94 ASP A O 1
ATOM 752 N N . ARG A 1 95 ? -6.992 5.367 -3.826 1 98.06 95 ARG A N 1
ATOM 753 C CA . ARG A 1 95 ? -5.766 6.074 -3.475 1 98.06 95 ARG A CA 1
ATOM 754 C C . ARG A 1 95 ? -5.23 6.871 -4.66 1 98.06 95 ARG A C 1
ATOM 756 O O . ARG A 1 95 ? -4.754 7.992 -4.496 1 98.06 95 ARG A O 1
ATOM 763 N N . MET A 1 96 ? -5.266 6.277 -5.812 1 98.12 96 MET A N 1
ATOM 764 C CA . MET A 1 96 ? -4.824 6.953 -7.027 1 98.12 96 MET A CA 1
ATOM 765 C C . MET A 1 96 ? -5.609 8.242 -7.246 1 98.12 96 MET A C 1
ATOM 767 O O . MET A 1 96 ? -5.051 9.25 -7.691 1 98.12 96 MET A O 1
ATOM 771 N N . MET A 1 97 ? -6.855 8.164 -6.922 1 97.56 97 MET A N 1
ATOM 772 C CA . MET A 1 97 ? -7.73 9.312 -7.109 1 97.56 97 MET A CA 1
ATOM 773 C C . MET A 1 97 ? -7.582 10.305 -5.957 1 97.56 97 MET A C 1
ATOM 775 O O . MET A 1 97 ? -8.195 11.375 -5.973 1 97.56 97 MET A O 1
ATOM 779 N N . GLY A 1 98 ? -6.863 9.953 -4.984 1 96.25 98 GLY A N 1
ATOM 780 C CA . GLY A 1 98 ? -6.586 10.852 -3.871 1 96.25 98 GLY A CA 1
ATOM 781 C C . GLY A 1 98 ? -7.516 10.641 -2.691 1 96.25 98 GLY A C 1
ATOM 782 O O . GLY A 1 98 ? -7.488 11.406 -1.728 1 96.25 98 GLY A O 1
ATOM 783 N N . TYR A 1 99 ? -8.328 9.484 -2.934 1 95 99 TYR A N 1
ATOM 784 C CA . TYR A 1 99 ? -9.148 9.141 -1.778 1 95 99 TYR A CA 1
ATOM 785 C C . TYR A 1 99 ? -8.336 8.383 -0.738 1 95 99 TYR A C 1
ATOM 787 O O . TYR A 1 99 ? -7.52 7.52 -1.085 1 95 99 TYR A O 1
ATOM 795 N N . GLY A 1 100 ? -8.352 8.727 0.428 1 95.31 100 GLY A N 1
ATOM 796 C CA . GLY A 1 100 ? -7.617 8.125 1.529 1 95.31 100 GLY A CA 1
ATOM 797 C C . GLY A 1 100 ? -8.5 7.773 2.713 1 95.31 100 GLY A C 1
ATOM 798 O O . GLY A 1 100 ? -9.727 7.82 2.613 1 95.31 100 GLY A O 1
ATOM 799 N N . LEU A 1 101 ? -7.809 7.328 3.695 1 97.88 101 LEU A N 1
ATOM 800 C CA . LEU A 1 101 ? -8.508 7.082 4.953 1 97.88 101 LEU A CA 1
ATOM 801 C C . LEU A 1 101 ? -9.023 8.391 5.547 1 97.88 101 LEU A C 1
ATOM 803 O O . LEU A 1 101 ? -8.336 9.406 5.512 1 97.88 101 LEU A O 1
ATOM 807 N N . LYS A 1 102 ? -10.18 8.273 6.074 1 97.75 102 LYS A N 1
ATOM 808 C CA . LYS A 1 102 ? -10.898 9.477 6.496 1 97.75 102 LYS A CA 1
ATOM 809 C C . LYS A 1 102 ? -10.602 9.812 7.953 1 97.75 102 LYS A C 1
ATOM 811 O O . LYS A 1 102 ? -10.508 8.914 8.797 1 97.75 102 LYS A O 1
ATOM 816 N N . TYR A 1 103 ? -10.531 11.125 8.18 1 96.19 103 TYR A N 1
ATOM 817 C CA . TYR A 1 103 ? -10.555 11.594 9.562 1 96.19 103 TYR A CA 1
ATOM 818 C C . TYR A 1 103 ? -11.984 11.781 10.055 1 96.19 103 TYR A C 1
ATOM 820 O O . TYR A 1 103 ? -12.93 11.805 9.25 1 96.19 103 TYR A O 1
ATOM 828 N N . GLU A 1 104 ? -12.062 11.891 11.305 1 96.69 104 GLU A N 1
ATOM 829 C CA . GLU A 1 104 ? -13.398 11.922 11.906 1 96.69 104 GLU A CA 1
ATOM 830 C C . GLU A 1 104 ? -14.07 13.273 11.688 1 96.69 104 GLU A C 1
ATOM 832 O O . GLU A 1 104 ? -15.273 13.414 11.922 1 96.69 104 GLU A O 1
ATOM 837 N N . THR A 1 105 ? -13.32 14.227 11.227 1 95.38 105 THR A N 1
ATOM 838 C CA . THR A 1 105 ? -13.852 15.562 11.023 1 95.38 105 THR A CA 1
ATOM 839 C C . THR A 1 105 ? -14.781 15.602 9.812 1 95.38 105 THR A C 1
ATOM 841 O O . THR A 1 105 ? -15.617 16.5 9.695 1 95.38 105 THR A O 1
ATOM 844 N N . GLY A 1 106 ? -14.547 14.711 8.844 1 93.44 106 GLY A N 1
ATOM 845 C CA . GLY A 1 106 ? -15.43 14.664 7.691 1 93.44 106 GLY A CA 1
ATOM 846 C C . GLY A 1 106 ? -14.852 13.875 6.531 1 93.44 106 GLY A C 1
ATOM 847 O O . GLY A 1 106 ? -13.656 13.586 6.508 1 93.44 106 GLY A O 1
ATOM 848 N N . PHE A 1 107 ? -15.695 13.648 5.504 1 94.44 107 PHE A N 1
ATOM 849 C CA . PHE A 1 107 ? -15.367 12.805 4.359 1 94.44 107 PHE A CA 1
ATOM 850 C C . PHE A 1 107 ? -14.234 13.422 3.543 1 94.44 107 PHE A C 1
ATOM 852 O O . PHE A 1 107 ? -13.414 12.703 2.971 1 94.44 107 PHE A O 1
ATOM 859 N N . ARG A 1 108 ? -14.156 14.727 3.621 1 95.56 108 ARG A N 1
ATOM 860 C CA . ARG A 1 108 ? -13.227 15.406 2.73 1 95.56 108 ARG A CA 1
ATOM 861 C C . ARG A 1 108 ? -11.828 15.461 3.344 1 95.56 108 ARG A C 1
ATOM 863 O O . ARG A 1 108 ? -10.859 15.805 2.664 1 95.56 108 ARG A O 1
ATOM 870 N N . ASP A 1 109 ? -11.734 15.164 4.562 1 95.38 109 ASP A N 1
ATOM 871 C CA . ASP A 1 109 ? -10.453 15.18 5.262 1 95.38 109 ASP A CA 1
ATOM 872 C C . ASP A 1 109 ? -9.82 13.789 5.281 1 95.38 109 ASP A C 1
ATOM 874 O O . ASP A 1 109 ? -10.312 12.891 5.969 1 95.38 109 ASP A O 1
ATOM 878 N N . THR A 1 110 ? -8.766 13.594 4.555 1 95.44 110 THR A N 1
ATOM 879 C CA . THR A 1 110 ? -8.141 12.281 4.453 1 95.44 110 THR A CA 1
ATOM 880 C C . THR A 1 110 ? -6.668 12.352 4.836 1 95.44 110 THR A C 1
ATOM 882 O O . THR A 1 110 ? -6.102 13.445 4.949 1 95.44 110 THR A O 1
ATOM 885 N N . HIS A 1 111 ? -6.039 11.227 4.992 1 93.75 111 HIS A N 1
ATOM 886 C CA . HIS A 1 111 ? -4.621 11.18 5.32 1 93.75 111 HIS A CA 1
ATOM 887 C C . HIS A 1 111 ? -3.762 11.477 4.094 1 93.75 111 HIS A C 1
ATOM 889 O O . HIS A 1 111 ? -2.543 11.617 4.203 1 93.75 111 HIS A O 1
ATOM 895 N N . VAL A 1 112 ? -4.328 11.562 2.883 1 93.56 112 VAL A N 1
ATOM 896 C CA . VAL A 1 112 ? -3.604 11.812 1.641 1 93.56 112 VAL A CA 1
ATOM 897 C C . VAL A 1 112 ? -3.699 13.289 1.269 1 93.56 112 VAL A C 1
ATOM 899 O O . VAL A 1 112 ? -2.686 13.93 0.976 1 93.56 112 VAL A O 1
ATOM 902 N N . GLN A 1 113 ? -4.855 13.758 1.249 1 93.12 113 GLN A N 1
ATOM 903 C CA . GLN A 1 113 ? -5.133 15.141 0.871 1 93.12 113 GLN A CA 1
ATOM 904 C C . GLN A 1 113 ? -6.523 15.57 1.325 1 93.12 113 GLN A C 1
ATOM 906 O O . GLN A 1 113 ? -7.32 14.742 1.765 1 93.12 113 GLN A O 1
ATOM 911 N N . ARG A 1 114 ? -6.723 16.875 1.329 1 92.94 114 ARG A N 1
ATOM 912 C CA . ARG A 1 114 ? -8.094 17.375 1.438 1 92.94 114 ARG A CA 1
ATOM 913 C C . ARG A 1 114 ? -8.781 17.375 0.077 1 92.94 114 ARG A C 1
ATOM 915 O O . ARG A 1 114 ? -8.234 17.891 -0.898 1 92.94 114 ARG A O 1
ATOM 922 N N . LEU A 1 115 ? -10.023 16.859 0.04 1 93.19 115 LEU A N 1
ATOM 923 C CA . LEU A 1 115 ? -10.758 16.719 -1.214 1 93.19 115 LEU A CA 1
ATOM 924 C C . LEU A 1 115 ? -11.531 18 -1.527 1 93.19 115 LEU A C 1
ATOM 926 O O . LEU A 1 115 ? -11.992 18.688 -0.616 1 93.19 115 LEU A O 1
ATOM 930 N N . MET B 1 1 ? -6.781 7.133 14.617 1 88.12 1 MET B N 1
ATOM 931 C CA . MET B 1 1 ? -7.301 5.93 13.969 1 88.12 1 MET B CA 1
ATOM 932 C C . MET B 1 1 ? -6.527 5.621 12.695 1 88.12 1 MET B C 1
ATOM 934 O O . MET B 1 1 ? -5.945 4.543 12.562 1 88.12 1 MET B O 1
ATOM 938 N N . ASN B 1 2 ? -6.207 6.555 11.898 1 94.06 2 ASN B N 1
ATOM 939 C CA . ASN B 1 2 ? -5.605 6.328 10.586 1 94.06 2 ASN B CA 1
ATOM 940 C C . ASN B 1 2 ? -4.145 5.902 10.711 1 94.06 2 ASN B C 1
ATOM 942 O O . ASN B 1 2 ? -3.674 5.059 9.938 1 94.06 2 ASN B O 1
ATOM 946 N N . ARG B 1 3 ? -3.516 6.41 11.695 1 95.19 3 ARG B N 1
ATOM 947 C CA . ARG B 1 3 ? -2.121 6.043 11.922 1 95.19 3 ARG B CA 1
ATOM 948 C C . ARG B 1 3 ? -1.983 4.547 12.188 1 95.19 3 ARG B C 1
ATOM 950 O O . ARG B 1 3 ? -1.15 3.875 11.57 1 95.19 3 ARG B O 1
ATOM 957 N N . ASN B 1 4 ? -2.766 4.066 13.047 1 96.06 4 ASN B N 1
ATOM 958 C CA . ASN B 1 4 ? -2.717 2.648 13.391 1 96.06 4 ASN B CA 1
ATOM 959 C C . ASN B 1 4 ? -3.072 1.77 12.195 1 96.06 4 ASN B C 1
ATOM 961 O O . ASN B 1 4 ? -2.488 0.7 12.016 1 96.06 4 ASN B O 1
ATOM 965 N N . LEU B 1 5 ? -4 2.178 11.438 1 96.19 5 LEU B N 1
ATOM 966 C CA . LEU B 1 5 ? -4.387 1.414 10.258 1 96.19 5 LEU B CA 1
ATOM 967 C C . LEU B 1 5 ? -3.23 1.329 9.266 1 96.19 5 LEU B C 1
ATOM 969 O O . LEU B 1 5 ? -2.955 0.26 8.711 1 96.19 5 LEU B O 1
ATOM 973 N N . ILE B 1 6 ? -2.588 2.439 9.094 1 97.25 6 ILE B N 1
ATOM 974 C CA . ILE B 1 6 ? -1.463 2.465 8.164 1 97.25 6 ILE B CA 1
ATOM 975 C C . ILE B 1 6 ? -0.351 1.551 8.672 1 97.25 6 ILE B C 1
ATOM 977 O O . ILE B 1 6 ? 0.276 0.832 7.891 1 97.25 6 ILE B O 1
ATOM 981 N N . ARG B 1 7 ? -0.137 1.527 9.945 1 97.88 7 ARG B N 1
ATOM 982 C CA . ARG B 1 7 ? 0.893 0.677 10.539 1 97.88 7 ARG B CA 1
ATOM 983 C C . ARG B 1 7 ? 0.531 -0.798 10.398 1 97.88 7 ARG B C 1
ATOM 985 O O . ARG B 1 7 ? 1.396 -1.631 10.117 1 97.88 7 ARG B O 1
ATOM 992 N N . ILE B 1 8 ? -0.685 -1.098 10.578 1 97.56 8 ILE B N 1
ATOM 993 C CA . ILE B 1 8 ? -1.138 -2.475 10.414 1 97.56 8 ILE B CA 1
ATOM 994 C C . ILE B 1 8 ? -1.039 -2.881 8.945 1 97.56 8 ILE B C 1
ATOM 996 O O . ILE B 1 8 ? -0.66 -4.012 8.633 1 97.56 8 ILE B O 1
ATOM 1000 N N . GLU B 1 9 ? -1.455 -1.971 8.008 1 97.8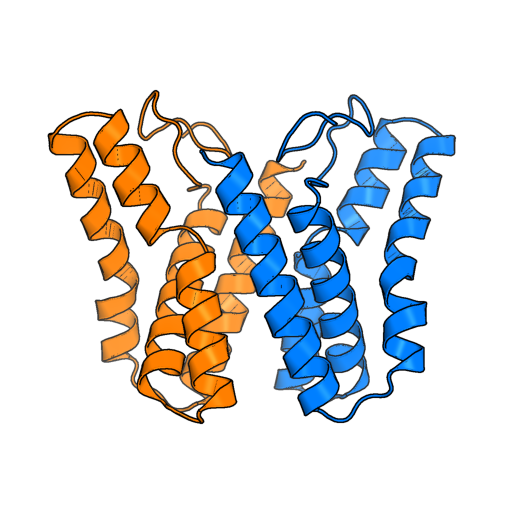8 9 GLU B N 1
ATOM 1001 C CA . GLU B 1 9 ? -1.217 -2.232 6.594 1 97.88 9 GLU B CA 1
ATOM 1002 C C . GLU B 1 9 ? 0.235 -2.631 6.344 1 97.88 9 GLU B C 1
ATOM 1004 O O . GLU B 1 9 ? 0.504 -3.594 5.621 1 97.88 9 GLU B O 1
ATOM 1009 N N . GLY B 1 10 ? 1.156 -1.834 6.93 1 98.12 10 GLY B N 1
ATOM 1010 C CA . GLY B 1 10 ? 2.57 -2.141 6.793 1 98.12 10 GLY B CA 1
ATOM 1011 C C . GLY B 1 10 ? 2.928 -3.537 7.266 1 98.12 10 GLY B C 1
ATOM 1012 O O . GLY B 1 10 ? 3.715 -4.234 6.625 1 98.12 10 GLY B O 1
ATOM 1013 N N . LEU B 1 11 ? 2.406 -3.949 8.375 1 98.06 11 LEU B N 1
ATOM 1014 C CA . LEU B 1 11 ? 2.646 -5.277 8.93 1 98.06 11 LEU B CA 1
ATOM 1015 C C . LEU B 1 11 ? 2.197 -6.363 7.957 1 98.06 11 LEU B C 1
ATOM 1017 O O . LEU B 1 11 ? 2.916 -7.34 7.738 1 98.06 11 LEU B O 1
ATOM 1021 N N . ILE B 1 12 ? 1.009 -6.219 7.418 1 97.31 12 ILE B N 1
ATOM 1022 C CA . ILE B 1 12 ? 0.481 -7.242 6.52 1 97.31 12 ILE B CA 1
ATOM 1023 C C . ILE B 1 12 ? 1.302 -7.27 5.23 1 97.31 12 ILE B C 1
ATOM 1025 O O . ILE B 1 12 ? 1.564 -8.344 4.68 1 97.31 12 ILE B O 1
ATOM 1029 N N . VAL B 1 13 ? 1.693 -6.102 4.75 1 98.44 13 VAL B N 1
ATOM 1030 C CA . VAL B 1 13 ? 2.539 -6.039 3.562 1 98.44 13 VAL B CA 1
ATOM 1031 C C . VAL B 1 13 ? 3.861 -6.754 3.832 1 98.44 13 VAL B C 1
ATOM 1033 O O . VAL B 1 13 ? 4.336 -7.527 2.998 1 98.44 13 VAL B O 1
ATOM 1036 N N . LEU B 1 14 ? 4.453 -6.504 4.992 1 98.5 14 LEU B N 1
ATOM 1037 C CA . LEU B 1 14 ? 5.68 -7.184 5.391 1 98.5 14 LEU B CA 1
ATOM 1038 C C . LEU B 1 14 ? 5.484 -8.695 5.402 1 98.5 14 LEU B C 1
ATOM 1040 O O . LEU B 1 14 ? 6.285 -9.438 4.828 1 98.5 14 LEU B O 1
ATOM 1044 N N . ALA B 1 15 ? 4.469 -9.102 5.984 1 97.75 15 ALA B N 1
ATOM 1045 C CA . ALA B 1 15 ? 4.188 -10.531 6.102 1 97.75 15 ALA B CA 1
ATOM 1046 C C . ALA B 1 15 ? 3.975 -11.164 4.73 1 97.75 15 ALA B C 1
ATOM 1048 O O . ALA B 1 15 ? 4.562 -12.203 4.422 1 97.75 15 ALA B O 1
ATOM 1049 N N . LEU B 1 16 ? 3.117 -10.555 3.932 1 98 16 LEU B N 1
ATOM 1050 C CA . LEU B 1 16 ? 2.768 -11.094 2.623 1 98 16 LEU B CA 1
ATOM 1051 C C . LEU B 1 16 ? 3.988 -11.148 1.711 1 98 16 LEU B C 1
ATOM 1053 O O . LEU B 1 16 ? 4.238 -12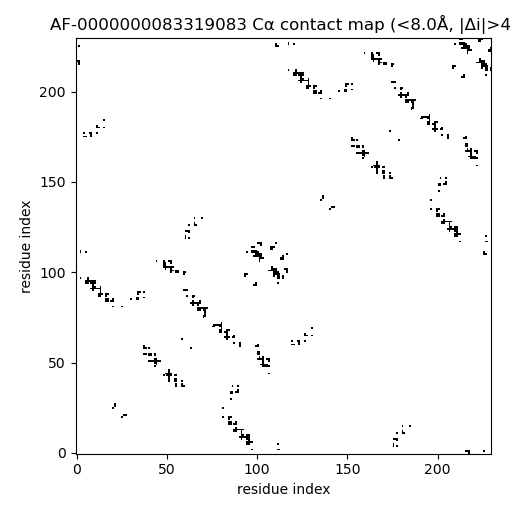.164 1.061 1 98 16 LEU B O 1
ATOM 1057 N N . SER B 1 17 ? 4.75 -10.062 1.65 1 98.56 17 SER B N 1
ATOM 1058 C CA . SER B 1 17 ? 5.922 -10.023 0.782 1 98.56 17 SER B CA 1
ATOM 1059 C C . SER B 1 17 ? 6.988 -11.016 1.243 1 98.56 17 SER B C 1
ATOM 1061 O O . SER B 1 17 ? 7.621 -11.68 0.422 1 98.56 17 SER B O 1
ATOM 1063 N N . THR B 1 18 ? 7.195 -11.117 2.539 1 98.5 18 THR B N 1
ATOM 1064 C CA . THR B 1 18 ? 8.148 -12.078 3.084 1 98.5 1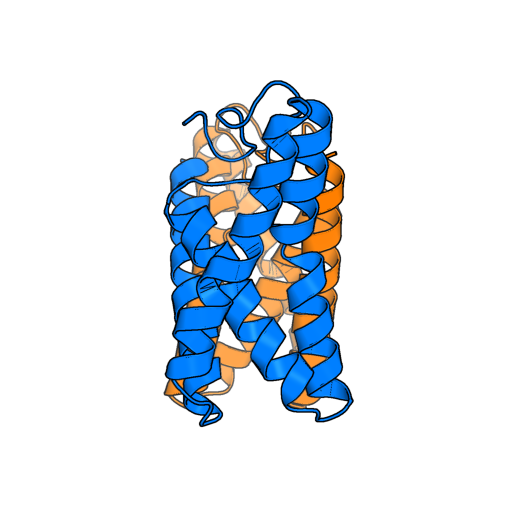8 THR B CA 1
ATOM 1065 C C . THR B 1 18 ? 7.715 -13.508 2.773 1 98.5 18 THR B C 1
ATOM 1067 O O . THR B 1 18 ? 8.523 -14.328 2.334 1 98.5 18 THR B O 1
ATOM 1070 N N . TYR B 1 19 ? 6.52 -13.781 2.973 1 97.81 19 TYR B N 1
ATOM 1071 C CA . TYR B 1 19 ? 5.996 -15.109 2.672 1 97.81 19 TYR B CA 1
ATOM 1072 C C . TYR B 1 19 ? 6.219 -15.461 1.20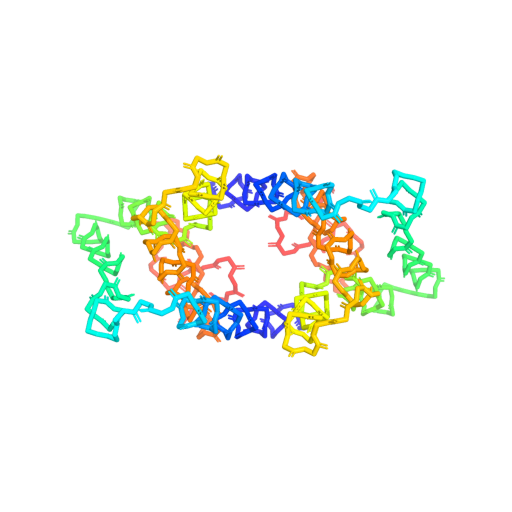6 1 97.81 19 TYR B C 1
ATOM 1074 O O . TYR B 1 19 ? 6.719 -16.547 0.893 1 97.81 19 TYR B O 1
ATOM 1082 N N . MET B 1 20 ? 5.836 -14.555 0.321 1 97.19 20 MET B N 1
ATOM 1083 C CA . MET B 1 20 ? 5.965 -14.797 -1.112 1 97.19 20 MET B CA 1
ATOM 1084 C C . MET B 1 20 ? 7.426 -14.984 -1.503 1 97.19 20 MET B C 1
ATOM 1086 O O . MET B 1 20 ? 7.738 -15.797 -2.379 1 97.19 20 MET B O 1
ATOM 1090 N N . TYR B 1 21 ? 8.266 -14.219 -0.899 1 98.5 21 TYR B N 1
ATOM 1091 C CA . TYR B 1 21 ? 9.688 -14.344 -1.177 1 98.5 21 TYR B CA 1
ATOM 1092 C C . TYR B 1 21 ? 10.172 -15.766 -0.897 1 98.5 21 TYR B C 1
ATOM 1094 O O . TYR B 1 21 ? 10.758 -16.406 -1.77 1 98.5 21 TYR B O 1
ATOM 1102 N N . PHE B 1 22 ? 9.883 -16.234 0.276 1 97.88 22 PHE B N 1
ATOM 1103 C CA . PHE B 1 22 ? 10.406 -17.531 0.666 1 97.88 22 PHE B CA 1
ATOM 1104 C C . PHE B 1 22 ? 9.617 -18.656 -0.01 1 97.88 22 PHE B C 1
ATOM 1106 O O . PHE B 1 22 ? 10.164 -19.734 -0.284 1 97.88 22 PHE B O 1
ATOM 1113 N N . TRP B 1 23 ? 8.375 -18.406 -0.292 1 95.19 23 TRP B N 1
ATOM 1114 C CA . TRP B 1 23 ? 7.574 -19.359 -1.051 1 95.19 23 TRP B CA 1
ATOM 1115 C C . TRP B 1 23 ? 8.203 -19.641 -2.412 1 95.19 23 TRP B C 1
ATOM 1117 O O . TRP B 1 23 ? 8.094 -20.75 -2.939 1 95.19 23 TRP B O 1
ATOM 1127 N N . ASN B 1 24 ? 8.836 -18.656 -2.988 1 96.12 24 ASN B N 1
ATOM 1128 C CA . ASN B 1 24 ? 9.492 -18.797 -4.281 1 96.12 24 ASN B CA 1
ATOM 1129 C C . ASN B 1 24 ? 10.852 -19.469 -4.152 1 96.12 24 ASN B C 1
ATOM 1131 O O . ASN B 1 24 ? 11.547 -19.672 -5.145 1 96.12 24 ASN B O 1
ATOM 1135 N N . GLY B 1 25 ? 11.289 -19.719 -2.922 1 97.31 25 GLY B N 1
ATOM 1136 C CA . GLY B 1 25 ? 12.492 -20.5 -2.684 1 97.31 25 GLY B CA 1
ATOM 1137 C C . GLY B 1 25 ? 13.758 -19.656 -2.691 1 97.31 25 GLY B C 1
ATOM 1138 O O . GLY B 1 25 ? 14.859 -20.172 -2.877 1 97.31 25 GLY B O 1
ATOM 1139 N N . TYR B 1 26 ? 13.633 -18.391 -2.537 1 97.69 26 TYR B N 1
ATOM 1140 C CA . TYR B 1 26 ? 14.797 -17.516 -2.582 1 97.69 26 TYR B CA 1
ATOM 1141 C C . TYR B 1 26 ? 15.578 -17.578 -1.274 1 97.69 26 TYR B C 1
ATOM 1143 O O . TYR B 1 26 ? 15.031 -17.953 -0.236 1 97.69 26 TYR B O 1
ATOM 1151 N N . GLY B 1 27 ? 16.812 -17.219 -1.27 1 97.56 27 GLY B N 1
ATOM 1152 C CA . GLY B 1 27 ? 17.734 -17.391 -0.159 1 97.56 27 GLY B CA 1
ATOM 1153 C C . GLY B 1 27 ? 17.562 -16.344 0.928 1 97.56 27 GLY B C 1
ATOM 1154 O O . GLY B 1 27 ? 17.25 -15.188 0.639 1 97.56 27 GLY B O 1
ATOM 1155 N N . TRP B 1 28 ? 17.828 -16.766 2.145 1 97.56 28 TRP B N 1
ATOM 1156 C CA . TRP B 1 28 ? 17.609 -15.891 3.297 1 97.56 28 TRP B CA 1
ATOM 1157 C C . TRP B 1 28 ? 18.703 -14.828 3.395 1 97.56 28 TRP B C 1
ATOM 1159 O O . TRP B 1 28 ? 18.469 -13.719 3.875 1 97.56 28 TRP B O 1
ATOM 1169 N N . LEU B 1 29 ? 19.906 -15.164 2.941 1 97.38 29 LEU B N 1
ATOM 1170 C CA . LEU B 1 29 ? 21.016 -14.234 3.053 1 97.38 29 LEU B CA 1
ATOM 1171 C C . LEU B 1 29 ? 20.75 -12.969 2.234 1 97.38 29 LEU B C 1
ATOM 1173 O O . LEU B 1 29 ? 20.938 -11.859 2.727 1 97.38 29 LEU B O 1
ATOM 1177 N N . ALA B 1 30 ? 20.344 -13.117 1.017 1 97.06 30 ALA 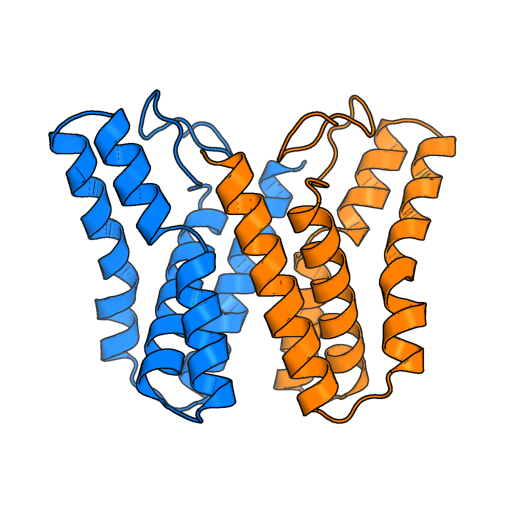B N 1
ATOM 1178 C CA . ALA B 1 30 ? 20 -11.969 0.18 1 97.06 30 ALA B CA 1
ATOM 1179 C C . ALA B 1 30 ? 18.875 -11.148 0.807 1 97.06 30 ALA B C 1
ATOM 1181 O O . ALA B 1 30 ? 18.891 -9.914 0.765 1 97.06 30 ALA B O 1
ATOM 1182 N N . PHE B 1 31 ? 17.938 -11.867 1.378 1 98.56 31 PHE B N 1
ATOM 1183 C CA . PHE B 1 31 ? 16.812 -11.195 2.012 1 98.56 31 PHE B CA 1
ATOM 1184 C C . PHE B 1 31 ? 17.281 -10.25 3.107 1 98.56 31 PHE B C 1
ATOM 1186 O O . PHE B 1 31 ? 16.953 -9.062 3.098 1 98.56 31 PHE B O 1
ATOM 1193 N N . VAL B 1 32 ? 18.094 -10.742 4.047 1 97.81 32 VAL B N 1
ATOM 1194 C CA . VAL B 1 32 ? 18.531 -9.977 5.207 1 97.81 32 VAL B CA 1
ATOM 1195 C C . VAL B 1 32 ? 19.438 -8.836 4.758 1 97.81 32 VAL B C 1
ATOM 1197 O O . VAL B 1 32 ? 19.297 -7.695 5.215 1 97.81 32 VAL B O 1
ATOM 1200 N N . LEU B 1 33 ? 20.312 -9.055 3.875 1 96.81 33 LEU B N 1
ATOM 1201 C CA . LEU B 1 33 ? 21.281 -8.047 3.443 1 96.81 33 LEU B CA 1
ATOM 1202 C C . LEU B 1 33 ? 20.594 -6.934 2.668 1 96.81 33 LEU B C 1
ATOM 1204 O O . LEU B 1 33 ? 20.859 -5.75 2.908 1 96.81 33 LEU B O 1
ATOM 1208 N N . LEU B 1 34 ? 19.734 -7.281 1.8 1 97.88 34 LEU B N 1
ATOM 1209 C CA . LEU B 1 34 ? 19.125 -6.293 0.914 1 97.88 34 LEU B CA 1
ATOM 1210 C C . LEU B 1 34 ? 17.969 -5.582 1.602 1 97.88 34 LEU B C 1
ATOM 1212 O O . LEU B 1 34 ? 17.547 -4.508 1.166 1 97.88 34 LEU B O 1
ATOM 1216 N N . LEU B 1 35 ? 17.453 -6.164 2.664 1 98.38 35 LEU B N 1
ATOM 1217 C CA . LEU B 1 35 ? 16.328 -5.594 3.389 1 98.38 35 LEU B CA 1
ATOM 1218 C C . LEU B 1 35 ? 16.641 -4.184 3.877 1 98.38 35 LEU B C 1
ATOM 1220 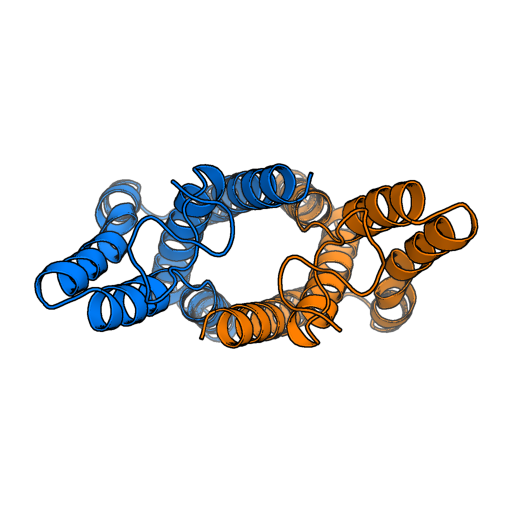O O . LEU B 1 35 ? 15.758 -3.328 3.939 1 98.38 35 LEU B O 1
ATOM 1224 N N . PHE B 1 36 ? 17.938 -3.908 4.141 1 97.25 36 PHE B N 1
ATOM 1225 C CA . PHE B 1 36 ? 18.25 -2.637 4.777 1 97.25 36 PHE B CA 1
ATOM 1226 C C . PHE B 1 36 ? 18.953 -1.7 3.801 1 97.25 36 PHE B C 1
ATOM 1228 O O . PHE B 1 36 ? 19.25 -0.556 4.141 1 97.25 36 PHE B O 1
ATOM 1235 N N . VAL B 1 37 ? 19.109 -2.139 2.559 1 98.12 37 VAL B N 1
ATOM 1236 C CA . VAL B 1 37 ? 19.828 -1.369 1.549 1 98.12 37 VAL B CA 1
ATOM 1237 C C . VAL B 1 37 ? 19.094 -0.057 1.281 1 98.12 37 VAL B C 1
ATOM 1239 O O . VAL B 1 37 ? 19.719 0.995 1.139 1 98.12 37 VAL B O 1
ATOM 1242 N N . PRO B 1 38 ? 17.766 0.035 1.202 1 98.44 38 PRO B N 1
ATOM 1243 C CA . PRO B 1 38 ? 17.078 1.307 0.928 1 98.44 38 PRO B CA 1
ATOM 1244 C C . PRO B 1 38 ? 17.406 2.381 1.965 1 98.44 38 PRO B C 1
ATOM 1246 O O . PRO B 1 38 ? 17.344 3.574 1.662 1 98.44 38 PRO B O 1
ATOM 1249 N N . ASP B 1 39 ? 17.766 1.962 3.117 1 98.44 39 ASP B N 1
ATOM 1250 C CA . ASP B 1 39 ? 18.031 2.91 4.195 1 98.44 39 ASP B CA 1
ATOM 1251 C C . ASP B 1 39 ? 19.266 3.752 3.904 1 98.44 39 ASP B C 1
ATOM 1253 O O . ASP B 1 39 ? 19.484 4.793 4.531 1 98.44 39 ASP B O 1
ATOM 1257 N N . VAL B 1 40 ? 20.094 3.277 3.012 1 98.25 40 VAL B N 1
ATOM 1258 C CA . VAL B 1 40 ? 21.266 4.051 2.607 1 98.25 40 VAL B CA 1
ATOM 1259 C C . VAL B 1 40 ? 20.828 5.418 2.086 1 98.25 40 VAL B C 1
ATOM 1261 O O . VAL B 1 40 ? 21.547 6.402 2.221 1 98.25 40 VAL B O 1
ATOM 1264 N N . SER B 1 41 ? 19.688 5.531 1.591 1 98.25 41 SER B N 1
ATOM 1265 C CA . SER B 1 41 ? 19.172 6.77 1.021 1 98.25 41 SER B CA 1
ATOM 1266 C C . SER B 1 41 ? 19.094 7.871 2.072 1 98.25 41 SER B C 1
ATOM 1268 O O . SER B 1 41 ? 19.031 9.055 1.735 1 98.25 41 SER B O 1
ATOM 1270 N N . MET B 1 42 ? 19.109 7.453 3.297 1 97.44 42 MET B N 1
ATOM 1271 C CA . MET B 1 42 ? 19.016 8.438 4.371 1 97.44 42 MET B CA 1
ATOM 1272 C C . MET B 1 42 ? 20.234 9.344 4.379 1 97.44 42 MET B C 1
ATOM 1274 O O . MET B 1 42 ? 20.234 10.398 5.023 1 97.44 42 MET B O 1
ATOM 1278 N N . LEU B 1 43 ? 21.281 8.922 3.76 1 97.81 43 LEU B N 1
ATOM 1279 C CA . LEU B 1 43 ? 22.5 9.719 3.688 1 97.81 43 LEU B CA 1
ATOM 1280 C C . LEU B 1 43 ? 22.234 11.07 3.031 1 97.81 43 LEU B C 1
ATOM 1282 O O . LEU B 1 43 ? 23 12.008 3.199 1 97.81 43 LEU B O 1
ATOM 1286 N N . GLY B 1 44 ? 21.188 11.133 2.277 1 97.88 44 GLY B N 1
ATOM 1287 C CA . GLY B 1 44 ? 20.812 12.391 1.655 1 97.88 44 GLY B CA 1
ATOM 1288 C C . GLY B 1 44 ? 20.594 13.508 2.658 1 97.88 44 GLY B C 1
ATOM 1289 O O . GLY B 1 44 ? 20.75 14.688 2.328 1 97.88 44 GLY B O 1
ATOM 1290 N N . TYR B 1 45 ? 20.281 13.094 3.863 1 97.5 45 TYR B N 1
ATOM 1291 C CA . TYR B 1 45 ? 20.031 14.102 4.887 1 97.5 45 TYR B CA 1
ATOM 1292 C C . TYR B 1 45 ? 21.312 14.773 5.328 1 97.5 45 TYR B C 1
ATOM 1294 O O . TYR B 1 45 ? 21.281 15.82 5.988 1 97.5 45 TYR B O 1
ATOM 1302 N N . ALA B 1 46 ? 22.438 14.195 5.074 1 97.81 46 ALA B N 1
ATOM 1303 C CA . ALA B 1 46 ? 23.719 14.844 5.34 1 97.81 46 ALA B CA 1
ATOM 1304 C C . ALA B 1 46 ? 23.859 16.141 4.551 1 97.81 46 ALA B C 1
ATOM 1306 O O . ALA B 1 46 ? 24.562 17.062 4.98 1 97.81 46 ALA B O 1
ATOM 1307 N N . ALA B 1 47 ? 23.328 16.219 3.385 1 98 47 ALA B N 1
ATOM 1308 C CA . ALA B 1 47 ? 23.344 17.453 2.594 1 98 47 ALA B CA 1
ATOM 1309 C C . ALA B 1 47 ? 22.375 18.484 3.16 1 98 47 ALA B C 1
ATOM 1311 O O . ALA B 1 47 ? 22.781 19.609 3.467 1 98 47 ALA B O 1
ATOM 1312 N N . ASN B 1 48 ? 21.125 18.156 3.254 1 97.88 48 ASN B N 1
ATOM 1313 C CA . ASN B 1 48 ? 20.062 18.938 3.885 1 97.88 48 ASN B CA 1
ATOM 1314 C C . ASN B 1 48 ? 18.734 18.203 3.908 1 97.88 48 ASN B C 1
ATOM 1316 O O . ASN B 1 48 ? 18.625 17.094 3.357 1 97.88 48 ASN B O 1
ATOM 1320 N N . ALA B 1 49 ? 17.75 18.781 4.48 1 97.69 49 ALA B N 1
ATOM 1321 C CA . ALA B 1 49 ? 16.453 18.125 4.719 1 97.69 49 ALA B CA 1
ATOM 1322 C C . ALA B 1 49 ? 15.727 17.859 3.402 1 97.69 49 ALA B C 1
ATOM 1324 O O . ALA B 1 49 ? 15.109 16.812 3.232 1 97.69 49 ALA B O 1
ATOM 1325 N N . LYS B 1 50 ? 15.734 18.797 2.521 1 97.88 50 LYS B N 1
ATOM 1326 C CA . LYS B 1 50 ? 15.016 18.672 1.254 1 97.88 50 LYS B CA 1
ATOM 1327 C C . LYS B 1 50 ? 15.586 17.531 0.418 1 97.88 50 LYS B C 1
ATOM 1329 O O . LYS B 1 50 ? 14.844 16.656 -0.045 1 97.88 50 LYS B O 1
ATOM 1334 N N . VAL B 1 51 ? 16.875 17.531 0.226 1 97.88 51 VAL B N 1
ATOM 1335 C CA . VAL B 1 51 ? 17.562 16.469 -0.518 1 97.88 51 VAL B CA 1
ATOM 1336 C C . VAL B 1 51 ? 17.344 15.133 0.175 1 97.88 51 VAL B C 1
ATOM 1338 O O . VAL B 1 51 ? 17.047 14.125 -0.481 1 97.88 51 VAL B O 1
ATOM 1341 N N . GLY B 1 52 ? 17.469 15.102 1.483 1 98.19 52 GLY B N 1
ATOM 1342 C CA . GLY B 1 52 ? 17.219 13.898 2.264 1 98.19 52 GLY B CA 1
ATOM 1343 C C . GLY B 1 52 ? 15.828 13.328 2.051 1 98.19 52 GLY B C 1
ATOM 1344 O O . GLY B 1 52 ? 15.664 12.125 1.824 1 98.19 52 GLY B O 1
ATOM 1345 N N . ALA B 1 53 ? 14.852 14.203 2.055 1 98.06 53 ALA B N 1
ATOM 1346 C CA . ALA B 1 53 ? 13.461 13.781 1.871 1 98.06 53 ALA B CA 1
ATOM 1347 C C . ALA B 1 53 ? 13.25 13.172 0.488 1 98.06 53 ALA B C 1
ATOM 1349 O O . ALA B 1 53 ? 12.617 12.125 0.354 1 98.06 53 ALA B O 1
ATOM 1350 N N . TYR B 1 54 ? 13.766 13.812 -0.518 1 97.75 54 TYR B N 1
ATOM 1351 C CA . TYR B 1 54 ? 13.586 13.328 -1.883 1 97.75 54 TYR B CA 1
ATOM 1352 C C . TYR B 1 54 ? 14.25 11.969 -2.074 1 97.75 54 TYR B C 1
ATOM 1354 O O . TYR B 1 54 ? 13.648 11.055 -2.633 1 97.75 54 TYR B O 1
ATOM 1362 N N . LEU B 1 55 ? 15.453 11.836 -1.621 1 98.06 55 LEU B N 1
ATOM 1363 C CA . LEU B 1 55 ? 16.188 10.578 -1.774 1 98.06 55 LEU B CA 1
ATOM 1364 C C . LEU B 1 55 ? 15.547 9.469 -0.942 1 98.06 55 LEU B C 1
ATOM 1366 O O . LEU B 1 55 ? 15.359 8.352 -1.427 1 98.06 55 LEU B O 1
ATOM 1370 N N . TYR B 1 56 ? 15.25 9.781 0.276 1 98.44 56 TYR B N 1
ATOM 1371 C CA . TYR B 1 56 ? 14.586 8.812 1.139 1 98.44 56 TYR B CA 1
ATOM 1372 C C . TYR B 1 56 ? 13.281 8.336 0.523 1 98.44 56 TYR B C 1
ATOM 1374 O O . TYR B 1 56 ? 13.031 7.129 0.423 1 98.44 56 TYR B O 1
ATOM 1382 N N . ASN B 1 57 ? 12.461 9.281 0.112 1 98.5 57 ASN B N 1
ATOM 1383 C CA . ASN B 1 57 ? 11.148 8.945 -0.415 1 98.5 57 ASN B CA 1
ATOM 1384 C C . ASN B 1 57 ? 11.242 8.141 -1.709 1 98.5 57 ASN B C 1
ATOM 1386 O O . ASN B 1 57 ? 10.422 7.262 -1.963 1 98.5 57 ASN B O 1
ATOM 1390 N N . ALA B 1 58 ? 12.219 8.391 -2.52 1 97.62 58 ALA B N 1
ATOM 1391 C CA . ALA B 1 58 ? 12.43 7.629 -3.746 1 97.62 58 ALA B CA 1
ATOM 1392 C C . ALA B 1 58 ? 12.68 6.152 -3.439 1 97.62 58 ALA B C 1
ATOM 1394 O O . ALA B 1 58 ? 12.25 5.273 -4.188 1 97.62 58 ALA B O 1
ATOM 1395 N N . ALA B 1 59 ? 13.297 5.91 -2.328 1 98.31 59 ALA B N 1
ATOM 1396 C CA . ALA B 1 59 ? 13.664 4.543 -1.969 1 98.31 59 ALA B CA 1
ATOM 1397 C C . ALA B 1 59 ? 12.586 3.9 -1.093 1 98.31 59 ALA B C 1
ATOM 1399 O O . ALA B 1 59 ? 12.664 2.711 -0.782 1 98.31 59 ALA B O 1
ATOM 1400 N N . HIS B 1 60 ? 11.594 4.727 -0.681 1 98.62 60 HIS B N 1
ATOM 1401 C CA . HIS B 1 60 ? 10.641 4.199 0.292 1 98.62 60 HIS B CA 1
ATOM 1402 C C . HIS B 1 60 ? 9.211 4.355 -0.2 1 98.62 60 HIS B C 1
ATOM 1404 O O . HIS B 1 60 ? 8.266 4.191 0.573 1 98.62 60 HIS B O 1
ATOM 1410 N N . THR B 1 61 ? 9.047 4.715 -1.42 1 98.25 61 THR B N 1
ATOM 1411 C CA . THR B 1 61 ? 7.75 4.57 -2.078 1 98.25 61 THR B CA 1
ATOM 1412 C C . THR B 1 61 ? 7.562 3.146 -2.596 1 98.25 61 THR B C 1
ATOM 1414 O O . THR B 1 61 ? 8.508 2.539 -3.109 1 98.25 61 THR B O 1
ATOM 1417 N N . TYR B 1 62 ? 6.32 2.678 -2.562 1 98.31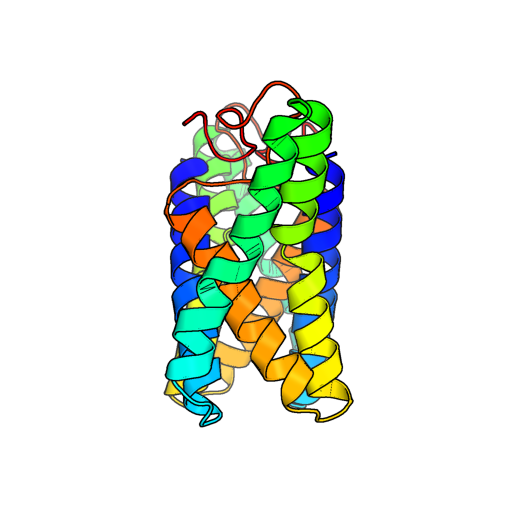 62 TYR B N 1
ATOM 1418 C CA . TYR B 1 62 ? 6.027 1.342 -3.068 1 98.31 62 TYR B CA 1
ATOM 1419 C C . TYR B 1 62 ? 6.102 1.307 -4.59 1 98.31 62 TYR B C 1
ATOM 1421 O O . TYR B 1 62 ? 6.137 0.23 -5.191 1 98.31 62 TYR B O 1
ATOM 1429 N N . THR B 1 63 ? 6.141 2.385 -5.227 1 97.12 63 THR B N 1
ATOM 1430 C CA . THR B 1 63 ? 6.023 2.475 -6.68 1 97.12 63 THR B CA 1
ATOM 1431 C C . THR B 1 63 ? 7.086 1.616 -7.359 1 97.12 63 THR B C 1
ATOM 1433 O O . THR B 1 63 ? 6.762 0.735 -8.156 1 97.12 63 THR B O 1
ATOM 1436 N N . VAL B 1 64 ? 8.273 1.763 -6.992 1 96.69 64 VAL B N 1
ATOM 1437 C CA . VAL B 1 64 ? 9.383 1.124 -7.695 1 96.69 64 VAL B CA 1
ATOM 1438 C C . VAL B 1 64 ? 9.359 -0.38 -7.434 1 96.69 64 VAL B C 1
ATOM 1440 O O . VAL B 1 64 ? 9.344 -1.18 -8.375 1 96.69 64 VAL B O 1
ATOM 1443 N N . PRO B 1 65 ? 9.281 -0.779 -6.195 1 98.5 65 PRO B N 1
ATOM 1444 C CA . PRO B 1 65 ? 9.297 -2.23 -5.992 1 98.5 65 PRO B CA 1
ATOM 1445 C C . PRO B 1 65 ? 8.047 -2.914 -6.551 1 98.5 65 PRO B C 1
ATOM 1447 O O . PRO B 1 65 ? 8.125 -4.047 -7.031 1 98.5 65 PRO B O 1
ATOM 1450 N N . LEU B 1 66 ? 6.906 -2.316 -6.516 1 98 66 LEU B N 1
ATOM 1451 C CA . LEU B 1 66 ? 5.719 -2.943 -7.086 1 98 66 LEU B CA 1
ATOM 1452 C C . LEU B 1 66 ? 5.828 -3.031 -8.602 1 98 66 LEU B C 1
ATOM 1454 O O . LEU B 1 66 ? 5.348 -3.992 -9.211 1 98 66 LEU B O 1
ATOM 1458 N N . PHE B 1 67 ? 6.395 -2.029 -9.164 1 96.69 67 PHE B N 1
ATOM 1459 C CA . PHE B 1 67 ? 6.652 -2.1 -10.594 1 96.69 67 PHE B CA 1
ATOM 1460 C C . PHE B 1 67 ? 7.594 -3.25 -10.922 1 96.69 67 PHE B C 1
ATOM 1462 O O . PHE B 1 67 ? 7.402 -3.955 -11.914 1 96.69 67 PHE B O 1
ATOM 1469 N N . LEU B 1 68 ? 8.633 -3.463 -10.164 1 97.81 68 LEU B N 1
ATOM 1470 C CA . LEU B 1 68 ? 9.539 -4.594 -10.336 1 97.81 68 LEU B CA 1
ATOM 1471 C C . LEU B 1 68 ? 8.789 -5.914 -10.203 1 97.81 68 LEU B C 1
ATOM 1473 O O . LEU B 1 68 ? 9.039 -6.855 -10.961 1 97.81 68 LEU B O 1
ATOM 1477 N N . LEU B 1 69 ? 7.891 -5.953 -9.203 1 97.81 69 LEU B N 1
ATOM 1478 C CA . LEU B 1 69 ? 7.094 -7.164 -9.047 1 97.81 69 LEU B CA 1
ATOM 1479 C C . LEU B 1 69 ? 6.273 -7.438 -10.305 1 97.81 69 LEU B C 1
ATOM 1481 O O . LEU B 1 69 ? 6.254 -8.562 -10.805 1 97.81 69 LEU B O 1
ATOM 1485 N N . LEU B 1 70 ? 5.629 -6.418 -10.805 1 95.75 70 LEU B N 1
ATOM 1486 C CA . LEU B 1 70 ? 4.848 -6.566 -12.031 1 95.75 70 LEU B CA 1
ATOM 1487 C C . LEU B 1 70 ? 5.727 -7.031 -13.188 1 95.75 70 LEU B C 1
ATOM 1489 O O . LEU B 1 70 ? 5.363 -7.957 -13.914 1 95.75 70 LEU B O 1
ATOM 1493 N N . ALA B 1 71 ? 6.852 -6.418 -13.328 1 96 71 ALA B N 1
ATOM 1494 C CA . ALA B 1 71 ? 7.789 -6.793 -14.391 1 96 71 ALA B CA 1
ATOM 1495 C C . ALA B 1 71 ? 8.242 -8.242 -14.234 1 96 71 ALA B C 1
ATOM 1497 O O . ALA B 1 71 ? 8.297 -8.992 -15.211 1 96 71 ALA B O 1
ATOM 1498 N N . GLY B 1 72 ? 8.617 -8.617 -13.016 1 96.81 72 GLY B N 1
ATOM 1499 C CA . GLY B 1 72 ? 9.031 -9.992 -12.766 1 96.81 72 GLY B CA 1
ATOM 1500 C C . GLY B 1 72 ? 7.953 -11.008 -13.109 1 96.81 72 GLY B C 1
ATOM 1501 O O . GLY B 1 72 ? 8.25 -12.07 -13.664 1 96.81 72 GLY B O 1
ATOM 1502 N N . ILE B 1 73 ? 6.738 -10.711 -12.734 1 94 73 ILE B N 1
ATOM 1503 C CA . ILE B 1 73 ? 5.609 -11.602 -12.992 1 94 73 ILE B CA 1
ATOM 1504 C C . ILE B 1 73 ? 5.355 -11.695 -14.492 1 94 73 ILE B C 1
ATOM 1506 O O . ILE B 1 73 ? 5.23 -12.797 -15.039 1 94 73 ILE B O 1
ATOM 1510 N N . VAL B 1 74 ? 5.352 -10.547 -15.211 1 93.94 74 VAL B N 1
ATOM 1511 C CA . VAL B 1 74 ? 5.02 -10.484 -16.625 1 93.94 74 VAL B CA 1
ATOM 1512 C C . VAL B 1 74 ? 6.133 -11.141 -17.453 1 93.94 74 VAL B C 1
ATOM 1514 O O . VAL B 1 74 ? 5.863 -11.914 -18.375 1 93.94 74 VAL B O 1
ATOM 1517 N N . PHE B 1 75 ? 7.348 -10.922 -17.078 1 96.62 75 PHE B N 1
ATOM 1518 C CA . PHE B 1 75 ? 8.477 -11.406 -17.859 1 96.62 75 PHE B CA 1
ATOM 1519 C C . PHE B 1 75 ? 9.023 -12.703 -17.266 1 96.62 75 PHE B C 1
ATOM 1521 O O . PHE B 1 75 ? 10.016 -13.242 -17.766 1 96.62 75 PHE B O 1
ATOM 1528 N N . LYS B 1 76 ? 8.414 -13.125 -16.234 1 95.88 76 LYS B N 1
ATOM 1529 C CA . LYS B 1 76 ? 8.82 -14.367 -15.57 1 95.88 76 LYS B CA 1
ATOM 1530 C C . LYS B 1 76 ? 10.297 -14.32 -15.188 1 95.88 76 LYS B C 1
ATOM 1532 O O . LYS B 1 76 ? 11.047 -15.258 -15.484 1 95.88 76 LYS B O 1
ATOM 1537 N N . ALA B 1 77 ? 10.719 -13.258 -14.664 1 97.31 77 ALA B N 1
ATOM 1538 C CA . ALA B 1 77 ? 12.109 -13.031 -14.281 1 97.31 77 ALA B CA 1
ATOM 1539 C C . ALA B 1 77 ? 12.273 -13.039 -12.758 1 97.31 77 ALA B C 1
ATOM 1541 O O . ALA B 1 77 ? 11.562 -12.328 -12.055 1 97.31 77 ALA B O 1
ATOM 1542 N N . ASP B 1 78 ? 13.266 -13.719 -12.25 1 96.75 78 ASP B N 1
ATOM 1543 C CA . ASP B 1 78 ? 13.422 -13.93 -10.812 1 96.75 78 ASP B CA 1
ATOM 1544 C C . ASP B 1 78 ? 14.031 -12.703 -10.141 1 96.75 78 ASP B C 1
ATOM 1546 O O . ASP B 1 78 ? 13.633 -12.328 -9.039 1 96.75 78 ASP B O 1
ATOM 1550 N N . TRP B 1 79 ? 14.977 -12.109 -10.773 1 96.62 79 TRP B N 1
ATOM 1551 C CA . TRP B 1 79 ? 15.703 -11.023 -10.117 1 96.62 79 TRP B CA 1
ATOM 1552 C C . TRP B 1 79 ? 14.773 -9.867 -9.773 1 96.62 79 TRP B C 1
ATOM 1554 O O . TRP B 1 79 ? 14.789 -9.367 -8.648 1 96.62 79 TRP B O 1
ATOM 1564 N N . PRO B 1 80 ? 13.906 -9.414 -10.719 1 97.94 80 PRO B N 1
ATOM 1565 C CA . PRO B 1 80 ? 12.969 -8.352 -10.344 1 97.94 80 PRO B CA 1
ATOM 1566 C C . PRO B 1 80 ? 11.977 -8.797 -9.273 1 97.94 80 PRO B C 1
ATOM 1568 O O . PRO B 1 80 ? 11.602 -8 -8.414 1 97.94 80 PRO B O 1
ATOM 1571 N N . LEU B 1 81 ? 11.562 -9.992 -9.328 1 97.75 81 LEU B N 1
ATOM 1572 C CA . LEU B 1 81 ? 10.641 -10.508 -8.32 1 97.75 81 LEU B CA 1
ATOM 1573 C C . LEU B 1 81 ? 11.297 -10.531 -6.941 1 97.75 81 LEU B C 1
ATOM 1575 O O . LEU B 1 81 ? 10.727 -10.047 -5.965 1 97.75 81 LEU B O 1
ATOM 1579 N N . MET B 1 82 ? 12.516 -11.023 -6.938 1 98.25 82 MET B N 1
ATOM 1580 C CA . MET B 1 82 ? 13.266 -11.117 -5.691 1 98.25 82 MET B CA 1
ATOM 1581 C C . MET B 1 82 ? 13.484 -9.734 -5.082 1 98.25 82 MET B C 1
ATOM 1583 O O . MET B 1 82 ? 13.164 -9.516 -3.914 1 98.25 82 MET B O 1
ATOM 1587 N N . THR B 1 83 ? 13.961 -8.867 -5.871 1 98.44 83 THR B N 1
ATOM 1588 C CA . THR B 1 83 ? 14.281 -7.52 -5.398 1 98.44 83 THR B CA 1
ATOM 1589 C C . THR B 1 83 ? 13.008 -6.762 -5.031 1 98.44 83 THR B C 1
ATOM 1591 O O . THR B 1 83 ? 12.969 -6.059 -4.02 1 98.44 83 THR B O 1
ATOM 1594 N N . GLY B 1 84 ? 11.984 -6.918 -5.836 1 98.69 84 GLY B N 1
ATOM 1595 C CA . GLY B 1 84 ? 10.711 -6.273 -5.543 1 98.69 84 GLY B CA 1
ATOM 1596 C C . GLY B 1 84 ? 10.102 -6.727 -4.23 1 98.69 84 GLY B C 1
ATOM 1597 O O . GLY B 1 84 ? 9.578 -5.91 -3.467 1 98.69 84 GLY B O 1
ATOM 1598 N N . LEU B 1 85 ? 10.164 -7.977 -3.988 1 98.75 85 LEU B N 1
ATOM 1599 C CA . LEU B 1 85 ? 9.594 -8.523 -2.762 1 98.75 85 LEU B CA 1
ATOM 1600 C C . LEU B 1 85 ? 10.367 -8.039 -1.54 1 98.75 85 LEU B C 1
ATOM 1602 O O . LEU B 1 85 ? 9.773 -7.625 -0.544 1 98.75 85 LEU B O 1
ATOM 1606 N N . ILE B 1 86 ? 11.688 -8.039 -1.609 1 98.88 86 ILE B N 1
ATOM 1607 C CA . ILE B 1 86 ? 12.5 -7.602 -0.483 1 98.88 86 ILE B CA 1
ATOM 1608 C C . ILE B 1 86 ? 12.266 -6.117 -0.224 1 98.88 86 ILE B C 1
ATOM 1610 O O . ILE B 1 86 ? 12.102 -5.699 0.925 1 98.88 86 ILE B O 1
ATOM 1614 N N . TRP B 1 87 ? 12.297 -5.359 -1.298 1 98.88 87 TRP B N 1
ATOM 1615 C CA . TRP B 1 87 ? 12.109 -3.916 -1.212 1 98.88 87 TRP B CA 1
ATOM 1616 C C . TRP B 1 87 ? 10.727 -3.578 -0.661 1 98.88 87 TRP B C 1
ATOM 1618 O O . TRP B 1 87 ? 10.594 -2.713 0.207 1 98.88 87 TRP B O 1
ATOM 1628 N N . THR B 1 88 ? 9.688 -4.285 -1.09 1 98.88 88 THR B N 1
ATOM 1629 C CA . THR B 1 88 ? 8.336 -4.113 -0.568 1 98.88 88 THR B CA 1
ATOM 1630 C C . THR B 1 88 ? 8.281 -4.469 0.915 1 98.88 88 THR B C 1
ATOM 1632 O O . THR B 1 88 ? 7.652 -3.762 1.706 1 98.88 88 THR B O 1
ATOM 1635 N N . ALA B 1 89 ? 8.938 -5.523 1.296 1 98.88 89 ALA B N 1
ATOM 1636 C CA . ALA B 1 89 ? 9.008 -5.918 2.701 1 98.88 89 ALA B CA 1
ATOM 1637 C C . ALA B 1 89 ? 9.664 -4.828 3.543 1 98.88 89 ALA B C 1
ATOM 1639 O O . ALA B 1 89 ? 9.188 -4.504 4.633 1 98.88 89 ALA B O 1
ATOM 1640 N N . HIS B 1 90 ? 10.75 -4.332 3.039 1 98.94 90 HIS B N 1
ATOM 1641 C CA . HIS B 1 90 ? 11.445 -3.26 3.744 1 98.94 90 HIS B CA 1
ATOM 1642 C C . HIS B 1 90 ? 10.508 -2.084 4.016 1 98.94 90 HIS B C 1
ATOM 1644 O O . HIS B 1 90 ? 10.445 -1.586 5.141 1 98.94 90 HIS B O 1
ATOM 1650 N N . ILE B 1 91 ? 9.836 -1.676 2.994 1 98.81 91 ILE B N 1
ATOM 1651 C CA . ILE B 1 91 ? 8.945 -0.53 3.121 1 98.81 91 ILE B CA 1
ATOM 1652 C C . ILE B 1 91 ? 7.793 -0.875 4.066 1 98.81 91 ILE B C 1
ATOM 1654 O O . ILE B 1 91 ? 7.398 -0.055 4.898 1 98.81 91 ILE B O 1
ATOM 1658 N N . GLY B 1 92 ? 7.234 -2.1 3.898 1 98.69 92 GLY B N 1
ATOM 1659 C CA . GLY B 1 92 ? 6.234 -2.549 4.855 1 98.69 92 GLY B CA 1
ATOM 1660 C C . GLY B 1 92 ? 6.715 -2.484 6.293 1 98.69 92 GLY B C 1
ATOM 1661 O O . GLY B 1 92 ? 5.98 -2.045 7.18 1 98.69 92 GLY B O 1
ATOM 1662 N N . PHE B 1 93 ? 7.918 -2.895 6.547 1 98.69 93 PHE B N 1
ATOM 1663 C CA . PHE B 1 93 ? 8.523 -2.834 7.871 1 98.69 93 PHE B CA 1
ATOM 1664 C C . PHE B 1 93 ? 8.586 -1.396 8.375 1 98.69 93 PHE B C 1
ATOM 1666 O O . PHE B 1 93 ? 8.195 -1.111 9.508 1 98.69 93 PHE B O 1
ATOM 1673 N N . ASP B 1 94 ? 9.055 -0.52 7.566 1 98.44 94 ASP B N 1
ATOM 1674 C CA . ASP B 1 94 ? 9.164 0.888 7.938 1 98.44 94 ASP B CA 1
ATOM 1675 C C . ASP B 1 94 ? 7.789 1.48 8.258 1 98.44 94 ASP B C 1
ATOM 1677 O O . ASP B 1 94 ? 7.633 2.207 9.242 1 98.44 94 ASP B O 1
ATOM 1681 N N . ARG B 1 95 ? 6.777 1.185 7.395 1 98.06 95 ARG B N 1
ATOM 1682 C CA . ARG B 1 95 ? 5.434 1.695 7.641 1 98.06 95 ARG B CA 1
ATOM 1683 C C . ARG B 1 95 ? 4.875 1.154 8.953 1 98.06 95 ARG B C 1
ATOM 1685 O O . ARG B 1 95 ? 4.219 1.882 9.695 1 98.06 95 ARG B O 1
ATOM 1692 N N . MET B 1 96 ? 5.094 -0.102 9.195 1 98.12 96 MET B N 1
ATOM 1693 C CA . MET B 1 96 ? 4.645 -0.721 10.438 1 98.12 96 MET B CA 1
ATOM 1694 C C . MET B 1 96 ? 5.238 -0.005 11.648 1 98.12 96 MET B C 1
ATOM 1696 O O . MET B 1 96 ? 4.566 0.158 12.664 1 98.12 96 MET B O 1
ATOM 1700 N N . MET B 1 97 ? 6.449 0.39 11.477 1 97.62 97 MET B N 1
ATOM 1701 C CA . MET B 1 97 ? 7.152 1.064 12.562 1 97.62 97 MET B CA 1
ATOM 1702 C C . MET B 1 97 ? 6.766 2.539 12.633 1 97.62 97 MET B C 1
ATOM 1704 O O . MET B 1 97 ? 7.207 3.262 13.523 1 97.62 97 MET B O 1
ATOM 1708 N N . GLY B 1 98 ? 6.047 2.984 11.711 1 96.31 98 GLY B N 1
ATOM 1709 C CA . GLY B 1 98 ? 5.551 4.352 11.711 1 96.31 98 GLY B CA 1
ATOM 1710 C C . GLY B 1 98 ? 6.41 5.301 10.898 1 96.31 98 GLY B C 1
ATOM 1711 O O . GLY B 1 98 ? 6.184 6.512 10.906 1 96.31 98 GLY B O 1
ATOM 1712 N N . TYR B 1 99 ? 7.398 4.547 10.195 1 95.12 99 TYR B N 1
ATOM 1713 C CA . TYR B 1 99 ? 8.172 5.379 9.281 1 95.12 99 TYR B CA 1
ATOM 1714 C C . TYR B 1 99 ? 7.414 5.613 7.98 1 95.12 99 TYR B C 1
ATOM 1716 O O . TYR B 1 99 ? 6.766 4.699 7.461 1 95.12 99 TYR B O 1
ATOM 1724 N N . GLY B 1 100 ? 7.297 6.738 7.531 1 95.44 100 GLY B N 1
ATOM 1725 C CA . GLY B 1 100 ? 6.586 7.121 6.324 1 95.44 100 GLY B CA 1
ATOM 1726 C C . GLY B 1 100 ? 7.414 7.984 5.391 1 95.44 100 GLY B C 1
ATOM 1727 O O . GLY B 1 100 ? 8.625 8.117 5.578 1 95.44 100 GLY B O 1
ATOM 1728 N N . LEU B 1 101 ? 6.727 8.391 4.387 1 97.88 101 LEU B N 1
ATOM 1729 C CA . LEU B 1 101 ? 7.352 9.344 3.479 1 97.88 101 LEU B CA 1
ATOM 1730 C C . LEU B 1 101 ? 7.609 10.672 4.18 1 97.88 101 LEU B C 1
ATOM 1732 O O . LEU B 1 101 ? 6.773 11.148 4.949 1 97.88 101 LEU B O 1
ATOM 1736 N N . LYS B 1 102 ? 8.734 11.195 3.857 1 97.81 102 L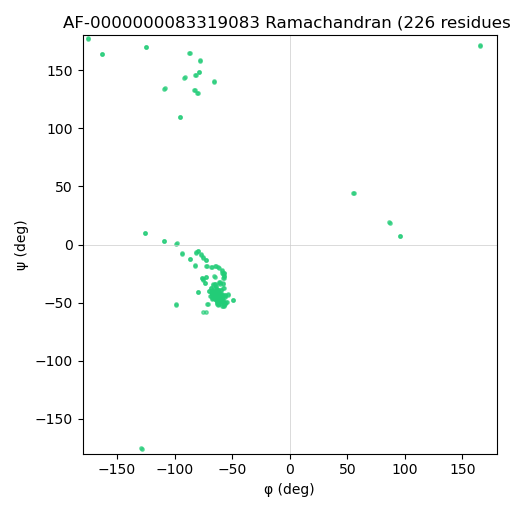YS B N 1
ATOM 1737 C CA . LYS B 1 102 ? 9.219 12.352 4.598 1 97.81 102 LYS B CA 1
ATOM 1738 C C . LYS B 1 102 ? 8.758 13.656 3.949 1 97.81 102 LYS B C 1
ATOM 1740 O O . LYS B 1 102 ? 8.742 13.773 2.721 1 97.81 102 LYS B O 1
ATOM 1745 N N . TYR B 1 103 ? 8.484 14.617 4.84 1 96.25 103 TYR B N 1
ATOM 1746 C CA . TYR B 1 103 ? 8.32 15.992 4.371 1 96.25 103 TYR B CA 1
ATOM 1747 C C . TYR B 1 103 ? 9.664 16.703 4.324 1 96.25 103 TYR B C 1
ATOM 1749 O O . TYR B 1 103 ? 10.648 16.25 4.91 1 96.25 103 TYR B O 1
ATOM 1757 N N . GLU B 1 104 ? 9.633 17.781 3.643 1 96.75 104 GLU B N 1
ATOM 1758 C CA . GLU B 1 104 ? 10.891 18.469 3.396 1 96.75 104 GLU B CA 1
ATOM 1759 C C . GLU B 1 104 ? 11.367 19.203 4.648 1 96.75 104 GLU B C 1
ATOM 1761 O O . GLU B 1 104 ? 12.516 19.672 4.707 1 96.75 104 GLU B O 1
ATOM 1766 N N . THR B 1 105 ? 10.516 19.297 5.621 1 95.56 105 THR B N 1
ATOM 1767 C CA . THR B 1 105 ? 10.852 20.016 6.844 1 95.56 105 THR B CA 1
ATOM 1768 C C . THR B 1 105 ? 11.844 19.234 7.688 1 95.56 105 THR B C 1
ATOM 1770 O O . THR B 1 105 ? 12.539 19.797 8.531 1 95.56 105 THR B O 1
ATOM 1773 N N . GLY B 1 106 ? 11.828 17.891 7.562 1 93.62 106 GLY B N 1
ATOM 1774 C CA . GLY B 1 106 ? 12.789 17.094 8.305 1 93.62 106 GLY B CA 1
ATOM 1775 C C . GLY B 1 106 ? 12.43 15.625 8.352 1 93.62 106 GLY B C 1
ATOM 1776 O O . GLY B 1 106 ? 11.297 15.242 8.039 1 93.62 106 GLY B O 1
ATOM 1777 N N . PHE B 1 107 ? 13.375 14.812 8.867 1 94.44 107 PHE B N 1
ATOM 1778 C CA . PHE B 1 107 ? 13.266 13.359 8.883 1 94.44 107 PHE B CA 1
ATOM 1779 C C . PHE B 1 107 ? 12.117 12.906 9.773 1 94.44 107 PHE B C 1
ATOM 1781 O O . PHE B 1 107 ? 11.461 11.898 9.5 1 94.44 107 PHE B O 1
ATOM 1788 N N . ARG B 1 108 ? 11.828 13.734 10.75 1 95.62 108 ARG B N 1
ATOM 1789 C CA . ARG B 1 108 ? 10.867 13.289 11.758 1 95.62 108 ARG B CA 1
ATOM 1790 C C . ARG B 1 108 ? 9.438 13.594 11.32 1 95.62 108 ARG B C 1
ATOM 1792 O O . ARG B 1 108 ? 8.484 13.117 11.938 1 95.62 108 ARG B O 1
ATOM 1799 N N . ASP B 1 109 ? 9.312 14.359 10.336 1 95.38 109 ASP B N 1
ATOM 1800 C CA . ASP B 1 109 ? 7.996 14.727 9.82 1 95.38 109 ASP B CA 1
ATOM 1801 C C . ASP B 1 109 ? 7.586 13.812 8.664 1 95.38 109 ASP B C 1
ATOM 1803 O O . ASP B 1 109 ? 8.156 13.891 7.574 1 95.38 109 ASP B O 1
ATOM 1807 N N . THR B 1 110 ? 6.633 12.961 8.867 1 95.5 110 THR B N 1
ATOM 1808 C CA . THR B 1 110 ? 6.227 12 7.84 1 95.5 110 THR B CA 1
ATOM 1809 C C . THR B 1 110 ? 4.734 12.117 7.555 1 95.5 110 THR B C 1
ATOM 1811 O O . THR B 1 110 ? 4 12.766 8.305 1 95.5 110 THR B O 1
ATOM 1814 N N . HIS B 1 111 ? 4.277 11.469 6.531 1 93.88 111 HIS B N 1
ATOM 1815 C CA . HIS B 1 111 ? 2.859 11.477 6.184 1 93.88 111 HIS B CA 1
ATOM 1816 C C . HIS B 1 111 ? 2.062 10.555 7.105 1 93.88 111 HIS B C 1
ATOM 1818 O O . HIS B 1 111 ? 0.831 10.539 7.059 1 93.88 111 HIS B O 1
ATOM 1824 N N . VAL B 1 112 ? 2.701 9.75 7.961 1 93.62 112 VAL B N 1
ATOM 1825 C CA . VAL B 1 112 ? 2.043 8.812 8.859 1 93.62 112 VAL B CA 1
ATOM 1826 C C . VAL B 1 112 ? 1.937 9.414 10.258 1 93.62 112 VAL B C 1
ATOM 1828 O O . VAL B 1 112 ? 0.864 9.406 10.867 1 93.62 112 VAL B O 1
ATOM 1831 N N . GLN B 1 113 ? 3.002 9.867 10.734 1 93.12 113 GLN B N 1
ATOM 1832 C CA . GLN B 1 113 ? 3.086 10.438 12.07 1 93.12 113 GLN B CA 1
ATOM 1833 C C . GLN B 1 113 ? 4.359 11.266 12.242 1 93.12 113 GLN B C 1
ATOM 1835 O O . GLN B 1 113 ? 5.238 11.242 11.375 1 93.12 113 GLN B O 1
ATOM 1840 N N . ARG B 1 114 ? 4.348 12.078 13.281 1 93.06 114 ARG B N 1
ATOM 1841 C CA . ARG B 1 114 ? 5.613 12.672 13.703 1 93.06 114 ARG B CA 1
ATOM 1842 C C . ARG B 1 114 ? 6.391 11.711 14.602 1 93.06 114 ARG B C 1
ATOM 1844 O O . ARG B 1 114 ? 5.848 11.18 15.57 1 93.06 114 ARG B O 1
ATOM 1851 N N . LEU B 1 115 ? 7.699 11.57 14.281 1 93.25 115 LEU B N 1
ATOM 1852 C CA . LEU B 1 115 ? 8.539 10.625 15.008 1 93.25 115 LEU B CA 1
ATOM 1853 C C . LEU B 1 115 ? 9.133 11.266 16.25 1 93.25 115 LEU B C 1
ATOM 1855 O O . LEU B 1 115 ? 9.398 12.469 16.266 1 93.25 115 LEU B O 1
#